Protein AF-A0A395J347-F1 (afdb_monomer_lite)

Sequence (196 aa):
MRYGAVGTTGLREPNTLAYALCDSPVGLLSFVATILRKKSSKHQLSKEKIIDFCQLCWLPGPEAALRYYANAMLESEQIEGEKYGTKRKRVAITVFDGEEGSVRYSPPAWGMGRYEVVFVQRASGKPGLLAWERSGVIFEGIRGLAKEAIRLDDKIQLRRLEAAVVGGGLERREIEDNNGHSMQLDVESPDTIVAG

pLDDT: mean 75.35, std 19.03, range [33.78, 94.5]

Foldseek 3Di:
DDDPPCLPPCLLCLPVVQVVCQVDLVVVLVVQVVVLCVQAVPDPDDPVNSSVVSVVCRPVTVSVVSPVSSVVVVVVVVVVPDDADPDAAEDEEEWEPEDPPDDDGDDCVVCVVRHNHQYYHYDYYDCRVVVPPPVVSVVVRVVRSVVSCVVVDVPPDDDDPPDDPPPDDPPPPPDPPPDPDDPPPPPPDPDDDDDD

Organism: NCBI:txid38457

Secondary structure (DSSP, 8-state):
----HIIIIITTSHHHHHHHHHH-HHHHHHHHHHHHHHH-TT----HHHHHHHHHHHHSS-THHHHHHHHHHHHHHHHHHHSPPPSSPPEEEEEEE---TTSS----THHHHTTSEEEEEEEE-S--SSHHHH-HHHHHHHHHHHHHHHHHH-TT------SS---------------S-----------------

InterPro domains:
  IPR029058 Alpha/Beta hydrolase fold [G3DSA:3.40.50.1820] (3-158)

Radius of gyration: 23.98 Å; chains: 1; bounding box: 46×48×84 Å

Structure (mmCIF, N/CA/C/O backbone):
data_AF-A0A395J347-F1
#
_entry.id   AF-A0A395J347-F1
#
loop_
_atom_site.group_PDB
_atom_site.id
_atom_site.type_symbol
_atom_site.label_atom_id
_atom_site.label_alt_id
_atom_site.label_comp_id
_atom_site.label_asym_id
_atom_site.label_entity_id
_atom_site.label_seq_id
_atom_site.pdbx_PDB_ins_code
_atom_site.Cartn_x
_atom_site.Cartn_y
_atom_site.Cartn_z
_atom_site.occupancy
_atom_site.B_iso_or_equiv
_atom_site.auth_seq_id
_atom_site.auth_comp_id
_atom_site.auth_asym_id
_atom_site.auth_atom_id
_atom_site.pdbx_PDB_model_num
ATOM 1 N N . MET A 1 1 ? 0.873 17.624 -0.828 1.00 36.94 1 MET A N 1
ATOM 2 C CA . MET A 1 1 ? 2.075 16.888 -1.296 1.00 36.94 1 MET A CA 1
ATOM 3 C C . MET A 1 1 ? 2.320 17.285 -2.743 1.00 36.94 1 MET A C 1
ATOM 5 O O . MET A 1 1 ? 1.430 17.070 -3.546 1.00 36.94 1 MET A O 1
ATOM 9 N N . ARG A 1 2 ? 3.457 17.899 -3.097 1.00 36.34 2 ARG A N 1
ATOM 10 C CA . ARG A 1 2 ? 3.783 18.134 -4.515 1.00 36.34 2 ARG A CA 1
ATOM 11 C C . ARG A 1 2 ? 4.408 16.861 -5.071 1.00 36.34 2 ARG A C 1
ATOM 13 O O . ARG A 1 2 ? 5.592 16.609 -4.856 1.00 36.34 2 ARG A O 1
ATOM 20 N N . TYR A 1 3 ? 3.602 16.024 -5.712 1.00 48.47 3 TYR A N 1
ATOM 21 C CA . TYR A 1 3 ? 4.137 14.984 -6.581 1.00 48.47 3 TYR A CA 1
ATOM 22 C C . TYR A 1 3 ? 4.896 15.699 -7.715 1.00 48.47 3 TYR A C 1
ATOM 24 O O . TYR A 1 3 ? 4.415 16.702 -8.231 1.00 48.47 3 TYR A O 1
ATOM 32 N N . GLY A 1 4 ? 6.133 15.296 -8.025 1.00 51.03 4 GLY A N 1
ATOM 33 C CA . GLY A 1 4 ? 6.897 15.917 -9.122 1.00 51.03 4 GLY A CA 1
ATOM 34 C C . GLY A 1 4 ? 6.235 15.682 -10.488 1.00 51.03 4 GLY A C 1
ATOM 35 O O . GLY A 1 4 ? 5.208 15.020 -10.552 1.00 51.03 4 GLY A O 1
ATOM 36 N N . ALA A 1 5 ? 6.864 16.133 -11.580 1.00 50.47 5 ALA A N 1
ATOM 37 C CA . ALA A 1 5 ? 6.325 16.046 -12.949 1.00 50.47 5 ALA A CA 1
ATOM 38 C C . ALA A 1 5 ? 5.693 14.680 -13.311 1.00 50.47 5 ALA A C 1
ATOM 40 O O . ALA A 1 5 ? 4.596 14.624 -13.846 1.00 50.47 5 ALA A O 1
ATOM 41 N N . VAL A 1 6 ? 6.320 13.564 -12.919 1.00 53.00 6 VAL A N 1
ATOM 42 C CA . VAL A 1 6 ? 5.780 12.203 -13.136 1.00 53.00 6 VAL A CA 1
ATOM 43 C C . VAL A 1 6 ? 4.402 11.999 -12.494 1.00 53.00 6 VAL A C 1
ATOM 45 O O . VAL A 1 6 ? 3.553 11.328 -13.068 1.00 53.00 6 VAL A O 1
ATOM 48 N N . GLY A 1 7 ? 4.174 12.580 -11.316 1.00 54.06 7 GLY A N 1
ATOM 49 C CA . GLY A 1 7 ? 2.898 12.477 -10.621 1.00 54.06 7 GLY A CA 1
ATOM 50 C C . GLY A 1 7 ? 1.850 13.498 -11.046 1.00 54.06 7 GLY A C 1
ATOM 51 O O . GLY A 1 7 ? 0.678 13.281 -10.774 1.00 54.06 7 GLY A O 1
ATOM 52 N N . THR A 1 8 ? 2.242 14.583 -11.718 1.00 53.22 8 THR A N 1
ATOM 53 C CA . THR A 1 8 ? 1.306 15.628 -12.158 1.00 53.22 8 THR A CA 1
ATOM 54 C C . THR A 1 8 ? 0.874 15.480 -13.612 1.00 53.22 8 THR A C 1
ATOM 56 O O . THR A 1 8 ? -0.278 15.768 -13.908 1.00 53.22 8 THR A O 1
ATOM 59 N N . THR A 1 9 ? 1.752 15.036 -14.518 1.00 54.47 9 THR A N 1
ATOM 60 C CA . THR A 1 9 ? 1.416 14.877 -15.947 1.00 54.47 9 THR A CA 1
ATOM 61 C C . THR A 1 9 ? 1.216 13.418 -16.342 1.00 54.47 9 THR A C 1
ATOM 63 O O . THR A 1 9 ? 0.178 13.086 -16.900 1.00 54.47 9 THR A O 1
ATOM 66 N N . GLY A 1 10 ? 2.134 12.516 -15.979 1.00 59.12 10 GLY A N 1
ATOM 67 C CA . GLY A 1 10 ? 2.032 11.098 -16.366 1.00 59.12 10 GLY A CA 1
ATOM 68 C C . GLY A 1 10 ? 0.873 10.336 -15.709 1.00 59.12 10 GLY A C 1
ATOM 69 O O . GLY A 1 10 ? 0.379 9.366 -16.269 1.00 59.12 10 GLY A O 1
ATOM 70 N N . LEU A 1 11 ? 0.416 10.783 -14.535 1.00 65.69 11 LEU A N 1
ATOM 71 C CA . LEU A 1 11 ? -0.689 10.151 -13.802 1.00 65.69 11 LEU A CA 1
ATOM 72 C C . LEU A 1 11 ? -2.057 10.798 -14.069 1.00 65.69 11 LEU A C 1
ATOM 74 O O . LEU A 1 11 ? -3.063 10.219 -13.674 1.00 65.69 11 LEU A O 1
ATOM 78 N N . ARG A 1 12 ? -2.120 11.958 -14.744 1.00 67.50 12 ARG A N 1
ATOM 79 C CA . ARG A 1 12 ? -3.398 12.534 -15.216 1.00 67.50 12 ARG A CA 1
ATOM 80 C C . ARG A 1 12 ? -3.881 11.868 -16.503 1.00 67.50 12 ARG A C 1
ATOM 82 O O . ARG A 1 12 ? -5.083 11.738 -16.694 1.00 67.50 12 ARG A O 1
ATOM 89 N N . GLU A 1 13 ? -2.955 11.401 -17.339 1.00 80.69 13 GLU A N 1
ATOM 90 C CA . GLU A 1 13 ? -3.240 10.627 -18.553 1.00 80.69 13 GLU A CA 1
ATOM 91 C C . GLU A 1 13 ? -2.728 9.183 -18.402 1.00 80.69 13 GLU A C 1
ATOM 93 O O . GLU A 1 13 ? -1.712 8.807 -18.996 1.00 80.69 13 GLU A O 1
ATOM 98 N N . PRO A 1 14 ? -3.406 8.344 -17.592 1.00 86.88 14 PRO A N 1
ATOM 99 C CA . PRO A 1 14 ? -2.904 7.019 -17.230 1.00 86.88 14 PRO A CA 1
ATOM 100 C C . PRO A 1 14 ? -2.741 6.087 -18.437 1.00 86.88 14 PRO A C 1
ATOM 102 O O . PRO A 1 14 ? -1.849 5.245 -18.426 1.00 86.88 14 PRO A O 1
ATOM 105 N N . ASN A 1 15 ? -3.558 6.250 -19.484 1.00 88.31 15 ASN A N 1
ATOM 106 C CA . ASN A 1 15 ? -3.518 5.401 -20.677 1.00 88.31 15 ASN A CA 1
ATOM 107 C C . ASN A 1 15 ? -2.224 5.612 -21.476 1.00 88.31 15 ASN A C 1
ATOM 109 O O . ASN A 1 15 ? -1.543 4.648 -21.806 1.00 88.31 15 ASN A O 1
ATOM 113 N N . THR A 1 16 ? -1.852 6.867 -21.743 1.00 88.38 16 THR A N 1
ATOM 114 C CA . THR A 1 16 ? -0.653 7.212 -22.522 1.00 88.38 16 THR A CA 1
ATOM 115 C C . THR A 1 16 ? 0.612 6.692 -21.843 1.00 88.38 16 THR A C 1
ATOM 117 O O . THR A 1 16 ? 1.464 6.075 -22.482 1.00 88.38 16 THR A O 1
ATOM 120 N N . LEU A 1 17 ? 0.715 6.890 -20.524 1.00 87.69 17 LEU A N 1
ATOM 121 C CA . LEU A 1 17 ? 1.843 6.381 -19.751 1.00 87.69 17 LEU A CA 1
ATOM 122 C C . LEU A 1 17 ? 1.844 4.848 -19.695 1.00 87.69 17 LEU A C 1
ATOM 124 O O . LEU A 1 17 ? 2.911 4.250 -19.804 1.00 87.69 17 LEU A O 1
ATOM 128 N N . ALA A 1 18 ? 0.678 4.210 -19.554 1.00 89.44 18 ALA A N 1
ATOM 129 C CA . ALA A 1 18 ? 0.573 2.755 -19.555 1.00 89.44 18 ALA A CA 1
ATOM 130 C C . ALA A 1 18 ? 1.085 2.149 -20.864 1.00 89.44 18 ALA A C 1
ATOM 132 O O . ALA A 1 18 ? 1.931 1.267 -20.807 1.00 89.44 18 ALA A O 1
ATOM 133 N N . TYR A 1 19 ? 0.655 2.667 -22.021 1.00 88.19 19 TYR A N 1
ATOM 134 C CA . TYR A 1 19 ? 1.127 2.192 -23.326 1.00 88.19 19 TYR A CA 1
ATOM 135 C C . TYR A 1 19 ? 2.644 2.337 -23.481 1.00 88.19 19 TYR A C 1
ATOM 137 O O . TYR A 1 19 ? 3.314 1.378 -23.854 1.00 88.19 19 TYR A O 1
ATOM 145 N N . ALA A 1 20 ? 3.209 3.490 -23.113 1.00 89.56 20 ALA A N 1
ATOM 146 C CA . ALA A 1 20 ? 4.658 3.696 -23.163 1.00 89.56 20 ALA A CA 1
ATOM 147 C C . ALA A 1 20 ? 5.425 2.723 -22.243 1.00 89.56 20 ALA A C 1
ATOM 149 O O . ALA A 1 20 ? 6.510 2.252 -22.585 1.00 89.56 20 ALA A O 1
ATOM 150 N N . LEU A 1 21 ? 4.856 2.403 -21.076 1.00 90.19 21 LEU A N 1
ATOM 151 C CA . LEU A 1 21 ? 5.408 1.436 -20.127 1.00 90.19 21 LEU A CA 1
ATOM 152 C C . LEU A 1 21 ? 5.067 -0.024 -20.456 1.00 90.19 21 LEU A C 1
ATOM 154 O O . LEU A 1 21 ? 5.567 -0.874 -19.737 1.00 90.19 21 LEU A O 1
ATOM 158 N N . CYS A 1 22 ? 4.240 -0.313 -21.466 1.00 88.75 22 CYS A N 1
ATOM 159 C CA . CYS A 1 22 ? 3.944 -1.657 -21.986 1.00 88.75 22 CYS A CA 1
ATOM 160 C C . CYS A 1 22 ? 4.775 -2.012 -23.226 1.00 88.75 22 CYS A C 1
ATOM 162 O O . CYS A 1 22 ? 4.764 -3.165 -23.644 1.00 88.75 22 CYS A O 1
ATOM 164 N N . ASP A 1 23 ? 5.461 -1.045 -23.839 1.00 91.88 23 ASP A N 1
ATOM 165 C CA . ASP A 1 23 ? 6.249 -1.269 -25.059 1.00 91.88 23 ASP A CA 1
ATOM 166 C C . ASP A 1 23 ? 7.728 -1.584 -24.759 1.00 91.88 23 ASP A C 1
ATOM 168 O O . ASP A 1 23 ? 8.333 -2.464 -25.368 1.00 91.88 23 ASP A O 1
ATOM 172 N N . SER A 1 24 ? 8.298 -0.975 -23.705 1.00 90.88 24 SER A N 1
ATOM 173 C CA . SER A 1 24 ? 9.650 -1.303 -23.227 1.00 90.88 24 SER A CA 1
ATOM 174 C C . SER A 1 24 ? 9.721 -1.854 -21.788 1.00 90.88 24 SER A C 1
ATOM 176 O O . SER A 1 24 ? 9.547 -1.081 -20.835 1.00 90.88 24 SER A O 1
ATOM 178 N N . PRO A 1 25 ? 10.110 -3.133 -21.568 1.00 90.94 25 PRO A N 1
ATOM 179 C CA . PRO A 1 25 ? 10.297 -3.674 -20.214 1.00 90.94 25 PRO A CA 1
ATOM 180 C C . PRO A 1 25 ? 11.460 -2.992 -19.478 1.00 90.94 25 PRO A C 1
ATOM 182 O O . PRO A 1 25 ? 11.448 -2.860 -18.253 1.00 90.94 25 PRO A O 1
ATOM 185 N N . VAL A 1 26 ? 12.444 -2.475 -20.222 1.00 92.38 26 VAL A N 1
ATOM 186 C CA . VAL A 1 26 ? 13.535 -1.649 -19.682 1.00 92.38 26 VAL A CA 1
ATOM 187 C C . VAL A 1 26 ? 13.021 -0.270 -19.257 1.00 92.38 26 VAL A C 1
ATOM 189 O O . VAL A 1 26 ? 13.446 0.251 -18.223 1.00 92.38 26 VAL A O 1
ATOM 192 N N . GLY A 1 27 ? 12.077 0.304 -20.009 1.00 91.69 27 GLY A N 1
ATOM 193 C CA . GLY A 1 27 ? 11.374 1.533 -19.641 1.00 91.69 27 GLY A CA 1
ATOM 194 C C . GLY A 1 27 ? 10.623 1.387 -18.316 1.00 91.69 27 GLY A C 1
ATOM 195 O O . GLY A 1 27 ? 10.817 2.205 -17.411 1.00 91.69 27 GLY A O 1
ATOM 196 N N . LEU A 1 28 ? 9.858 0.300 -18.156 1.00 92.38 28 LEU A N 1
ATOM 197 C CA . LEU A 1 28 ? 9.180 -0.028 -16.898 1.00 92.38 28 LEU A CA 1
ATOM 198 C C . LEU A 1 28 ? 10.172 -0.200 -15.740 1.00 92.38 28 LEU A C 1
ATOM 200 O O . LEU A 1 28 ? 9.991 0.402 -14.679 1.00 92.38 28 LEU A O 1
ATOM 204 N N . LEU A 1 29 ? 11.254 -0.955 -15.942 1.00 93.69 29 LEU A N 1
ATOM 205 C CA . LEU A 1 29 ? 12.276 -1.159 -14.916 1.00 93.69 29 LEU A CA 1
ATOM 206 C C . LEU A 1 29 ? 12.929 0.163 -14.481 1.00 93.69 29 LEU A C 1
ATOM 208 O O . LEU A 1 29 ? 13.069 0.430 -13.286 1.00 93.69 29 LEU A O 1
ATOM 212 N N . SER A 1 30 ? 13.302 1.015 -15.439 1.00 92.69 30 SER A N 1
ATOM 213 C CA . SER A 1 30 ? 13.892 2.333 -15.174 1.00 92.69 30 SER A CA 1
ATOM 214 C C . SER A 1 30 ? 12.934 3.242 -14.396 1.00 92.69 30 SER A C 1
ATOM 216 O O . SER A 1 30 ? 13.339 3.938 -13.451 1.00 92.69 30 SER A O 1
ATOM 218 N N . PHE A 1 31 ? 11.644 3.192 -14.740 1.00 89.56 31 PHE A N 1
ATOM 219 C CA . PHE A 1 31 ? 10.584 3.908 -14.042 1.00 89.56 31 PHE A CA 1
ATOM 220 C C . PHE A 1 31 ? 10.456 3.448 -12.583 1.00 89.56 31 PHE A C 1
ATOM 222 O O . PHE A 1 31 ? 10.559 4.271 -11.665 1.00 89.56 31 PHE A O 1
ATOM 229 N N . VAL A 1 32 ? 10.331 2.137 -12.352 1.00 90.44 32 VAL A N 1
ATOM 230 C CA . VAL A 1 32 ? 10.232 1.538 -11.010 1.00 90.44 32 VAL A CA 1
ATOM 231 C C . VAL A 1 32 ? 11.477 1.847 -10.177 1.00 90.44 32 VAL A C 1
ATOM 233 O O . VAL A 1 32 ? 11.358 2.353 -9.060 1.00 90.44 32 VAL A O 1
ATOM 236 N N . ALA A 1 33 ? 12.679 1.646 -10.722 1.00 90.12 33 ALA A N 1
ATOM 237 C CA . ALA A 1 33 ? 13.936 1.925 -10.028 1.00 90.12 33 ALA A CA 1
ATOM 238 C C . ALA A 1 33 ? 14.072 3.406 -9.638 1.00 90.12 33 ALA A C 1
ATOM 240 O O . ALA A 1 33 ? 14.570 3.740 -8.560 1.00 90.12 33 ALA A O 1
ATOM 241 N N . THR A 1 34 ? 13.596 4.319 -10.489 1.00 89.31 34 THR A N 1
ATOM 242 C CA . THR A 1 34 ? 13.585 5.755 -10.187 1.00 89.31 34 THR A CA 1
ATOM 243 C C . THR A 1 34 ? 12.614 6.092 -9.056 1.00 89.31 34 THR A C 1
ATOM 245 O O . THR A 1 34 ? 12.951 6.907 -8.193 1.00 89.31 34 THR A O 1
ATOM 248 N N . ILE A 1 35 ? 11.435 5.463 -9.014 1.00 86.44 35 ILE A N 1
ATOM 249 C CA . ILE A 1 35 ? 10.477 5.628 -7.910 1.00 86.44 35 ILE A CA 1
ATOM 250 C C . ILE A 1 35 ? 11.062 5.085 -6.607 1.00 86.44 35 ILE A C 1
ATOM 252 O O . ILE A 1 35 ? 11.029 5.790 -5.597 1.00 86.44 35 ILE A O 1
ATOM 256 N N . LEU A 1 36 ? 11.643 3.882 -6.632 1.00 87.94 36 LEU A N 1
ATOM 257 C CA . LEU A 1 36 ? 12.271 3.267 -5.464 1.00 87.94 36 LEU A CA 1
ATOM 258 C C . LEU A 1 36 ? 13.383 4.159 -4.910 1.00 87.94 36 LEU A C 1
ATOM 260 O O . LEU A 1 36 ? 13.334 4.522 -3.738 1.00 87.94 36 LEU A O 1
ATOM 264 N N . ARG A 1 37 ? 14.299 4.632 -5.764 1.00 85.69 37 ARG A N 1
ATOM 265 C CA . ARG A 1 37 ? 15.389 5.539 -5.367 1.00 85.69 37 ARG A CA 1
ATOM 266 C C . ARG A 1 37 ? 14.884 6.852 -4.762 1.00 85.69 37 ARG A C 1
ATOM 268 O O . ARG A 1 37 ? 15.493 7.363 -3.826 1.00 85.69 37 ARG A O 1
ATOM 275 N N . LYS A 1 38 ? 13.777 7.403 -5.277 1.00 82.25 38 LYS A N 1
ATOM 276 C CA . LYS A 1 38 ? 13.153 8.627 -4.739 1.00 82.25 38 LYS A CA 1
ATOM 277 C C . LYS A 1 38 ? 12.434 8.397 -3.408 1.00 82.25 38 LYS A C 1
ATOM 279 O O . LYS A 1 38 ? 12.413 9.300 -2.578 1.00 82.25 38 LYS A O 1
ATOM 284 N N . LYS A 1 39 ? 11.801 7.235 -3.218 1.00 78.56 39 LYS A N 1
ATOM 285 C CA . LYS A 1 39 ? 11.017 6.912 -2.012 1.00 78.56 39 LYS A CA 1
ATOM 286 C C . LYS A 1 39 ? 11.889 6.405 -0.866 1.00 78.56 39 LYS A C 1
ATOM 288 O O . LYS A 1 39 ? 11.668 6.795 0.276 1.00 78.56 39 LYS A O 1
ATOM 293 N N . SER A 1 40 ? 12.871 5.565 -1.167 1.00 79.25 40 SER A N 1
ATOM 294 C CA . SER A 1 40 ? 13.832 5.022 -0.213 1.00 79.25 40 SER A CA 1
ATOM 295 C C . SER A 1 40 ? 15.178 4.836 -0.912 1.00 79.25 40 SER A C 1
ATOM 297 O O . SER A 1 40 ? 15.397 3.867 -1.632 1.00 79.25 40 SER A O 1
ATOM 299 N N . SER A 1 41 ? 16.102 5.777 -0.708 1.00 75.88 41 SER A N 1
ATOM 300 C CA . SER A 1 41 ? 17.435 5.726 -1.326 1.00 75.88 41 SER A CA 1
ATOM 301 C C . SER A 1 41 ? 18.303 4.570 -0.816 1.00 75.88 41 SER A C 1
ATOM 303 O O . SER A 1 41 ? 19.250 4.181 -1.491 1.00 75.88 41 SER A O 1
ATOM 305 N N . LYS A 1 42 ? 17.976 4.018 0.359 1.00 79.12 42 LYS A N 1
ATOM 306 C CA . LYS A 1 42 ? 18.663 2.888 1.004 1.00 79.12 42 LYS A CA 1
ATOM 307 C C . LYS A 1 42 ? 17.752 1.660 1.116 1.00 79.12 42 LYS A C 1
ATOM 309 O O . LYS A 1 42 ? 17.786 0.971 2.133 1.00 79.12 42 LYS A O 1
ATOM 314 N N . HIS A 1 43 ? 16.888 1.427 0.126 1.00 82.19 43 HIS A N 1
ATOM 315 C CA . HIS A 1 43 ? 15.979 0.286 0.185 1.00 82.19 43 HIS A CA 1
ATOM 316 C C . HIS A 1 43 ? 16.743 -1.045 0.221 1.00 82.19 43 HIS A C 1
ATOM 318 O O . HIS A 1 43 ? 17.752 -1.207 -0.462 1.00 82.19 43 HIS A O 1
ATOM 324 N N . GLN A 1 44 ? 16.231 -2.023 0.966 1.00 82.00 44 GLN A N 1
ATOM 325 C CA . GLN A 1 44 ? 16.845 -3.359 1.083 1.00 82.00 44 GLN A CA 1
ATOM 326 C C . GLN A 1 44 ? 16.312 -4.367 0.050 1.00 82.00 44 GLN A C 1
ATOM 328 O O . GLN A 1 44 ? 16.583 -5.564 0.126 1.00 82.00 44 GLN A O 1
ATOM 333 N N . LEU A 1 45 ? 15.510 -3.900 -0.911 1.00 85.81 45 LEU A N 1
ATOM 334 C CA . LEU A 1 45 ? 14.924 -4.762 -1.932 1.00 85.81 45 LEU A CA 1
ATOM 335 C C . LEU A 1 45 ? 16.006 -5.328 -2.867 1.00 85.81 45 LEU A C 1
ATOM 337 O O . LEU A 1 45 ? 16.743 -4.565 -3.494 1.00 85.81 45 LEU A O 1
ATOM 341 N N . SER A 1 46 ? 16.079 -6.659 -2.955 1.00 89.88 46 SER A N 1
ATOM 342 C CA . SER A 1 46 ? 17.026 -7.353 -3.833 1.00 89.88 46 SER A CA 1
ATOM 343 C C . SER A 1 46 ? 16.720 -7.101 -5.308 1.00 89.88 46 SER A C 1
ATOM 345 O O . S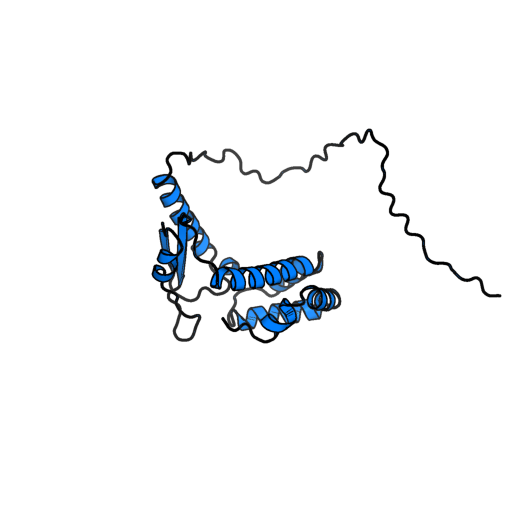ER A 1 46 ? 15.568 -6.850 -5.673 1.00 89.88 46 SER A O 1
ATOM 347 N N . LYS A 1 47 ? 17.740 -7.195 -6.165 1.00 92.19 47 LYS A N 1
ATOM 348 C CA . LYS A 1 47 ? 17.595 -6.958 -7.611 1.00 92.19 47 LYS A CA 1
ATOM 349 C C . LYS A 1 47 ? 16.593 -7.926 -8.239 1.00 92.19 47 LYS A C 1
ATOM 351 O O . LYS A 1 47 ? 15.786 -7.507 -9.060 1.00 92.19 47 LYS A O 1
ATOM 356 N N . GLU A 1 48 ? 16.593 -9.175 -7.787 1.00 93.94 48 GLU A N 1
ATOM 357 C CA . GLU A 1 48 ? 15.683 -10.232 -8.236 1.00 93.94 48 GLU A CA 1
ATOM 358 C C . GLU A 1 48 ? 14.237 -9.846 -7.920 1.00 93.94 48 GLU A C 1
ATOM 360 O O . GLU A 1 48 ? 13.408 -9.801 -8.815 1.00 93.94 48 GLU A O 1
ATOM 365 N N . LYS A 1 49 ? 13.956 -9.391 -6.690 1.00 91.62 49 LYS A N 1
ATOM 366 C CA . LYS A 1 49 ? 12.608 -8.947 -6.292 1.00 91.62 49 LYS A CA 1
ATOM 367 C C . LYS A 1 49 ? 12.100 -7.752 -7.103 1.00 91.62 49 LYS A C 1
ATOM 369 O O . LYS A 1 49 ? 10.896 -7.614 -7.301 1.00 91.62 49 LYS A O 1
ATOM 374 N N . ILE A 1 50 ? 12.996 -6.861 -7.530 1.00 92.56 50 ILE A N 1
ATOM 375 C CA . ILE A 1 50 ? 12.637 -5.732 -8.401 1.00 92.56 50 ILE A CA 1
ATOM 376 C C . ILE A 1 50 ? 12.264 -6.244 -9.793 1.00 92.56 50 ILE A C 1
ATOM 378 O O . ILE A 1 50 ? 11.284 -5.770 -10.367 1.00 92.56 50 ILE A O 1
ATOM 382 N N . ILE A 1 51 ? 13.025 -7.205 -10.320 1.00 93.44 51 ILE A N 1
ATOM 383 C CA . ILE A 1 51 ? 12.741 -7.843 -11.606 1.00 93.44 51 ILE A CA 1
ATOM 384 C C . ILE A 1 51 ? 11.414 -8.601 -11.531 1.00 93.44 51 ILE A C 1
ATOM 386 O O . ILE A 1 51 ? 10.555 -8.350 -12.370 1.00 93.44 51 ILE A O 1
ATOM 390 N N . ASP A 1 52 ? 11.200 -9.419 -10.498 1.00 93.38 52 ASP A N 1
ATOM 391 C CA . ASP A 1 52 ? 9.953 -10.160 -10.276 1.00 93.38 52 ASP A CA 1
ATOM 392 C C . ASP A 1 52 ? 8.749 -9.210 -10.222 1.00 93.38 52 ASP A C 1
ATOM 394 O O . ASP A 1 52 ? 7.728 -9.437 -10.866 1.00 93.38 52 ASP A O 1
ATOM 398 N N . PHE A 1 53 ? 8.876 -8.088 -9.503 1.00 90.31 53 PHE A N 1
ATOM 399 C CA . PHE A 1 53 ? 7.838 -7.059 -9.467 1.00 90.31 53 PHE A CA 1
ATOM 400 C C . PHE A 1 53 ? 7.559 -6.474 -10.858 1.00 90.31 53 PHE A C 1
ATOM 402 O O . PHE A 1 53 ? 6.401 -6.347 -11.250 1.00 90.31 53 PHE A O 1
ATOM 409 N N . CYS A 1 54 ? 8.602 -6.143 -11.625 1.00 92.19 54 CYS A N 1
ATOM 410 C CA . CYS A 1 54 ? 8.430 -5.619 -12.980 1.00 92.19 54 CYS A CA 1
ATOM 411 C C . CYS A 1 54 ? 7.790 -6.657 -13.909 1.00 92.19 54 CYS A C 1
ATOM 413 O O . CYS A 1 54 ? 6.929 -6.290 -14.699 1.00 92.19 54 CYS A O 1
ATOM 415 N N . GLN A 1 55 ? 8.145 -7.938 -13.783 1.00 91.44 55 GLN A N 1
ATOM 416 C CA . GLN A 1 55 ? 7.525 -9.030 -14.536 1.00 91.44 55 GLN A CA 1
ATOM 417 C C . GLN A 1 55 ? 6.032 -9.159 -14.208 1.00 91.44 55 GLN A C 1
ATOM 419 O O . GLN A 1 55 ? 5.210 -9.227 -15.120 1.00 91.44 55 GLN A O 1
ATOM 424 N N . LEU A 1 56 ? 5.666 -9.106 -12.922 1.00 91.31 56 LEU A N 1
ATOM 425 C CA . LEU A 1 56 ? 4.268 -9.145 -12.478 1.00 91.31 56 LEU A CA 1
ATOM 426 C C . LEU A 1 56 ? 3.457 -7.932 -12.951 1.00 91.31 56 LEU A C 1
ATOM 428 O O . LEU A 1 56 ? 2.268 -8.070 -13.218 1.00 91.31 56 LEU A O 1
ATOM 432 N N . CYS A 1 57 ? 4.075 -6.754 -13.060 1.00 88.50 57 CYS A N 1
ATOM 433 C CA . CYS A 1 57 ? 3.422 -5.563 -13.606 1.00 88.50 57 CYS A CA 1
ATOM 434 C C . CYS A 1 57 ? 3.336 -5.574 -15.136 1.00 88.50 57 CYS A C 1
ATOM 436 O O . CYS A 1 57 ? 2.404 -5.004 -15.695 1.00 88.50 57 CYS A O 1
ATOM 438 N N . TRP A 1 58 ? 4.309 -6.188 -15.808 1.00 89.06 58 TRP A N 1
ATOM 439 C CA . TRP A 1 58 ? 4.404 -6.203 -17.262 1.00 89.06 58 TRP A CA 1
ATOM 440 C C . TRP A 1 58 ? 3.404 -7.161 -17.910 1.00 89.06 58 TRP A C 1
ATOM 442 O O . TRP A 1 58 ? 2.749 -6.781 -18.872 1.00 89.06 58 TRP A O 1
ATOM 452 N N . LEU A 1 59 ? 3.254 -8.379 -17.375 1.00 83.44 59 LEU A N 1
ATOM 453 C CA . LEU A 1 59 ? 2.397 -9.424 -17.958 1.00 83.44 59 LEU A CA 1
ATOM 454 C C . LEU A 1 59 ? 0.928 -8.990 -18.175 1.00 83.44 59 LEU A C 1
ATOM 456 O O . LEU A 1 59 ? 0.428 -9.181 -19.279 1.00 83.44 59 LEU A O 1
ATOM 460 N N . PRO A 1 60 ? 0.229 -8.398 -17.185 1.00 86.19 60 PRO A N 1
ATOM 461 C CA . PRO A 1 60 ? -1.108 -7.829 -17.385 1.00 86.19 60 PRO A CA 1
ATOM 462 C C . PRO A 1 60 ? -1.084 -6.384 -17.917 1.00 86.19 60 PRO A C 1
ATOM 464 O O . PRO A 1 60 ? -2.128 -5.854 -18.286 1.00 86.19 60 PRO A O 1
ATOM 467 N N . GLY A 1 61 ? 0.084 -5.734 -17.912 1.00 87.56 61 GLY A N 1
ATOM 468 C CA . GLY A 1 61 ? 0.258 -4.304 -18.152 1.00 87.56 61 GLY A CA 1
ATOM 469 C C . GLY A 1 61 ? -0.018 -3.421 -16.912 1.00 87.56 61 GLY A C 1
ATOM 470 O O . GLY A 1 61 ? -0.904 -3.711 -16.104 1.00 87.56 61 GLY A O 1
ATOM 471 N N . PRO A 1 62 ? 0.697 -2.288 -16.740 1.00 89.94 62 PRO A N 1
ATOM 472 C CA . PRO A 1 62 ? 0.514 -1.356 -15.621 1.00 89.94 62 PRO A CA 1
ATOM 473 C C . PRO A 1 62 ? -0.746 -0.472 -15.715 1.00 89.94 62 PRO A C 1
ATOM 475 O O . PRO A 1 62 ? -0.992 0.330 -14.811 1.00 89.94 62 PRO A O 1
ATOM 478 N N . GLU A 1 63 ? -1.549 -0.592 -16.776 1.00 89.94 63 GLU A N 1
ATOM 479 C CA . GLU A 1 63 ? -2.722 0.254 -17.052 1.00 89.94 63 GLU A CA 1
ATOM 480 C C . GLU A 1 63 ? -3.704 0.327 -15.876 1.00 89.94 63 GLU A C 1
ATOM 482 O O . GLU A 1 63 ? -4.078 1.421 -15.442 1.00 89.94 63 GLU A O 1
ATOM 487 N N . ALA A 1 64 ? -4.089 -0.824 -15.317 1.00 88.88 64 ALA A N 1
ATOM 488 C CA . ALA A 1 64 ? -5.050 -0.892 -14.219 1.00 88.88 64 ALA A CA 1
ATOM 489 C C . ALA A 1 64 ? -4.556 -0.145 -12.967 1.00 88.88 64 ALA A C 1
ATOM 491 O O . ALA A 1 64 ? -5.305 0.617 -12.351 1.00 88.88 64 ALA A O 1
ATOM 492 N N . ALA A 1 65 ? -3.277 -0.312 -12.620 1.00 88.38 65 ALA A N 1
ATOM 493 C CA . ALA A 1 65 ? -2.671 0.352 -11.469 1.00 88.38 65 ALA A CA 1
ATOM 494 C C . ALA A 1 65 ? -2.582 1.874 -11.668 1.00 88.38 65 ALA A C 1
ATOM 496 O O . ALA A 1 65 ? -2.865 2.640 -10.743 1.00 88.38 65 ALA A O 1
ATOM 497 N N . LEU A 1 66 ? -2.233 2.322 -12.879 1.00 88.69 66 LEU A N 1
ATOM 498 C CA . LEU A 1 66 ? -2.152 3.744 -13.214 1.00 88.69 66 LEU A CA 1
ATOM 499 C C . LEU A 1 66 ? -3.532 4.410 -13.212 1.00 88.69 66 LEU A C 1
ATOM 501 O O . LEU A 1 66 ? -3.670 5.503 -12.664 1.00 88.69 66 LEU A O 1
ATOM 505 N N . ARG A 1 67 ? -4.568 3.745 -13.742 1.00 89.06 67 ARG A N 1
ATOM 506 C CA . ARG A 1 67 ? -5.957 4.233 -13.678 1.00 89.06 67 ARG A CA 1
ATOM 507 C C . ARG A 1 67 ? -6.474 4.333 -12.249 1.00 89.06 67 ARG A C 1
ATOM 509 O O . ARG A 1 67 ? -7.069 5.347 -11.893 1.00 89.06 67 ARG A O 1
ATOM 516 N N . TYR A 1 68 ? -6.218 3.319 -11.421 1.00 90.12 68 TYR A N 1
ATOM 517 C CA . TYR A 1 68 ? -6.572 3.368 -10.001 1.00 90.12 68 TYR A CA 1
ATOM 518 C C . TYR A 1 68 ? -5.925 4.577 -9.315 1.00 90.12 68 TYR A C 1
ATOM 520 O O . TYR A 1 68 ? -6.592 5.309 -8.587 1.00 90.12 68 TYR A O 1
ATOM 528 N N . TYR A 1 69 ? -4.644 4.831 -9.592 1.00 86.69 69 TYR A N 1
ATOM 529 C CA . TYR A 1 69 ? -3.942 5.973 -9.019 1.00 86.69 69 TYR A CA 1
ATOM 530 C C . TYR A 1 69 ? -4.496 7.320 -9.507 1.00 86.69 69 TYR A C 1
ATOM 532 O O . TYR A 1 69 ? -4.679 8.229 -8.698 1.00 86.69 69 TYR A O 1
ATOM 540 N N . ALA A 1 70 ? -4.787 7.449 -10.804 1.00 88.75 70 ALA A N 1
ATOM 541 C CA . ALA A 1 70 ? -5.396 8.650 -11.378 1.00 88.75 70 ALA A CA 1
ATOM 542 C C . ALA A 1 70 ? -6.745 8.966 -10.708 1.00 88.75 70 ALA A C 1
ATOM 544 O O . ALA A 1 70 ? -6.972 10.092 -10.264 1.00 88.75 70 ALA A O 1
ATOM 545 N N . ASN A 1 71 ? -7.592 7.946 -10.544 1.00 89.25 71 ASN A N 1
ATOM 546 C CA . ASN A 1 71 ? -8.880 8.075 -9.864 1.00 89.25 71 ASN A CA 1
ATOM 547 C C . ASN A 1 71 ? -8.713 8.437 -8.384 1.00 89.25 71 ASN A C 1
ATOM 549 O O . ASN A 1 71 ? -9.397 9.333 -7.902 1.00 89.25 71 ASN A O 1
ATOM 553 N N . ALA A 1 72 ? -7.770 7.811 -7.676 1.00 87.38 72 ALA A N 1
ATOM 554 C CA . ALA A 1 72 ? -7.503 8.120 -6.273 1.00 87.38 72 ALA A CA 1
ATOM 555 C C . ALA A 1 72 ? -7.013 9.566 -6.067 1.00 87.38 72 ALA A C 1
ATOM 557 O O . ALA A 1 72 ? -7.307 10.177 -5.042 1.00 87.38 72 ALA A O 1
ATOM 558 N N . MET A 1 73 ? -6.2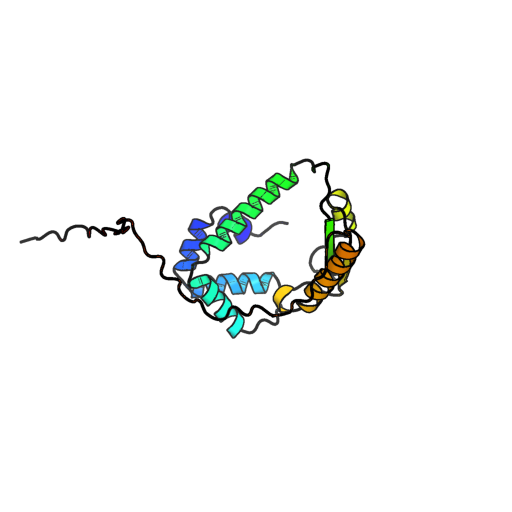74 10.134 -7.027 1.00 84.69 73 MET A N 1
ATOM 559 C CA . MET A 1 73 ? -5.873 11.545 -6.983 1.00 84.69 73 MET A CA 1
ATOM 560 C C . MET A 1 73 ? -7.071 12.479 -7.153 1.00 84.69 73 MET A C 1
ATOM 562 O O . MET A 1 73 ? -7.236 13.383 -6.336 1.00 84.69 73 MET A O 1
ATOM 566 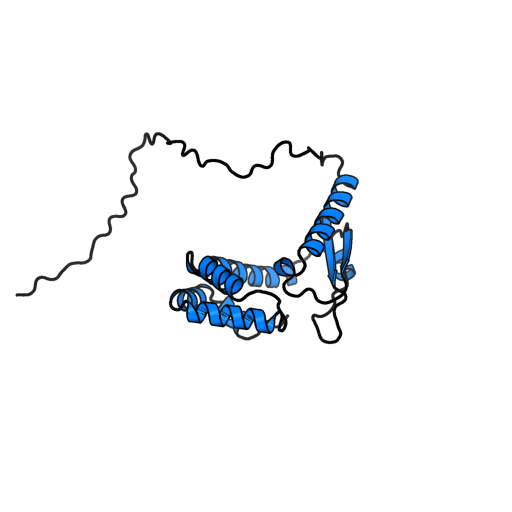N N . LEU A 1 74 ? -7.938 12.219 -8.135 1.00 84.62 74 LEU A N 1
ATOM 567 C CA . LEU A 1 74 ? -9.173 12.985 -8.336 1.00 84.62 74 LEU A CA 1
ATOM 568 C C . LEU A 1 74 ? -10.094 12.908 -7.112 1.00 84.62 74 LEU A C 1
ATOM 570 O O . LEU A 1 74 ? -10.594 13.926 -6.640 1.00 84.62 74 LEU A O 1
ATOM 574 N N . GLU A 1 75 ? -10.263 11.710 -6.552 1.00 86.19 75 GLU A N 1
ATOM 575 C CA . GLU A 1 75 ? -11.048 11.504 -5.336 1.00 86.19 75 GLU A CA 1
ATOM 576 C C . GLU A 1 75 ? -10.426 12.247 -4.144 1.00 86.19 75 GLU A C 1
ATOM 578 O O . GLU A 1 75 ? -11.138 12.858 -3.352 1.00 86.19 75 GLU A O 1
ATOM 583 N N . SER A 1 76 ? -9.094 12.268 -4.028 1.00 82.56 76 SER A N 1
ATOM 584 C CA . SER A 1 76 ? -8.423 12.999 -2.948 1.00 82.56 76 SER A CA 1
ATOM 585 C C . SER A 1 76 ? -8.626 14.515 -3.032 1.00 82.56 76 SER A C 1
ATOM 587 O O . SER A 1 76 ? -8.839 15.144 -1.997 1.00 82.56 76 SER A O 1
ATOM 589 N N . GLU A 1 77 ? -8.614 15.088 -4.241 1.00 81.00 77 GLU A N 1
ATOM 590 C CA . GLU A 1 77 ? -8.898 16.510 -4.478 1.00 81.00 77 GLU A CA 1
ATOM 591 C C . GLU A 1 77 ? -10.356 16.841 -4.117 1.00 81.00 77 GLU A C 1
ATOM 593 O O . GLU A 1 77 ? -10.626 17.853 -3.470 1.00 81.00 77 GLU A O 1
ATOM 598 N N . GLN A 1 78 ? -11.290 15.945 -4.449 1.00 80.81 78 GLN A N 1
ATOM 599 C CA . GLN A 1 78 ? -12.703 16.079 -4.097 1.00 80.81 78 GLN A CA 1
ATOM 600 C C . GLN A 1 78 ? -12.932 16.003 -2.574 1.00 80.81 78 GLN A C 1
ATOM 602 O O . GLN A 1 78 ? -13.619 16.850 -1.999 1.00 80.81 78 GLN A O 1
ATOM 607 N N . ILE A 1 79 ? -12.304 15.037 -1.892 1.00 76.31 79 ILE A N 1
ATOM 608 C CA . ILE A 1 79 ? -12.414 14.847 -0.434 1.00 76.31 79 ILE A CA 1
ATOM 609 C C . ILE A 1 79 ? -11.814 16.030 0.346 1.00 76.31 79 ILE A C 1
ATOM 611 O O . ILE A 1 79 ? -12.252 16.313 1.466 1.00 76.31 79 ILE A O 1
ATOM 615 N N . GLU A 1 80 ? -10.818 16.737 -0.199 1.00 71.50 80 GLU A N 1
ATOM 616 C CA . GLU A 1 80 ? -10.296 17.958 0.432 1.00 71.50 80 GLU A CA 1
ATOM 617 C C . GLU A 1 80 ? -11.345 19.084 0.501 1.00 71.50 80 GLU A C 1
ATOM 619 O O . GLU A 1 80 ? -11.292 19.891 1.432 1.00 71.50 80 GLU A O 1
ATOM 624 N N . GLY A 1 81 ? -12.318 19.113 -0.420 1.00 64.56 81 GLY A N 1
ATOM 625 C CA . GLY A 1 81 ? -13.394 20.110 -0.464 1.00 64.56 81 GLY A CA 1
ATOM 626 C C . GLY A 1 81 ? -14.689 19.717 0.259 1.00 64.56 81 GLY A C 1
ATOM 627 O O . GLY A 1 81 ? -15.511 20.584 0.565 1.00 64.56 81 GLY A O 1
ATOM 628 N N . GLU A 1 82 ? -14.894 18.432 0.554 1.00 74.75 82 GLU A N 1
ATOM 629 C CA . GLU A 1 82 ? -16.143 17.936 1.136 1.00 74.75 82 GLU A CA 1
ATOM 630 C C . GLU A 1 82 ? -16.192 18.041 2.668 1.00 74.75 82 GLU A C 1
ATOM 632 O O . GLU A 1 82 ? -15.237 17.753 3.396 1.00 74.75 82 GLU A O 1
ATOM 637 N N . LYS A 1 83 ? -17.363 18.431 3.188 1.00 66.25 83 LYS A N 1
ATOM 638 C CA . LYS A 1 83 ? -17.631 18.426 4.630 1.00 66.25 83 LYS A CA 1
ATOM 639 C C . LYS A 1 83 ? -17.833 16.989 5.104 1.00 66.25 83 LYS A C 1
ATOM 641 O O . LYS A 1 83 ? -18.634 16.249 4.539 1.00 66.25 83 LYS A O 1
ATOM 646 N N . TYR A 1 84 ? -17.139 16.611 6.175 1.00 68.19 84 TYR A N 1
ATOM 647 C CA . TYR A 1 84 ? -17.211 15.259 6.727 1.00 68.19 84 TYR A CA 1
ATOM 648 C C . TYR A 1 84 ? -18.630 14.904 7.178 1.00 68.19 84 TYR A C 1
ATOM 650 O O . TYR A 1 84 ? -19.293 15.685 7.865 1.00 68.19 84 TYR A O 1
ATOM 658 N N . GLY A 1 85 ? -19.071 13.698 6.814 1.00 67.38 85 GLY A N 1
ATOM 659 C CA . GLY A 1 85 ? -20.325 13.131 7.295 1.00 67.38 85 GLY A CA 1
ATOM 660 C C . GLY A 1 85 ? -20.357 13.012 8.822 1.00 67.38 85 GLY A C 1
ATOM 661 O O . GLY A 1 85 ? -19.327 12.927 9.491 1.00 67.38 85 GLY A O 1
ATOM 662 N N . THR A 1 86 ? -21.564 12.973 9.384 1.00 67.12 86 THR A N 1
ATOM 663 C CA . THR A 1 86 ? -21.790 12.948 10.839 1.00 67.12 86 THR A CA 1
ATOM 664 C C . THR A 1 86 ? -21.276 11.674 11.517 1.00 67.12 86 THR A C 1
ATOM 666 O O . THR A 1 86 ? -20.958 11.695 12.705 1.00 67.12 86 THR A O 1
ATOM 669 N N . LYS A 1 87 ? -21.155 10.561 10.780 1.00 80.00 87 LYS A N 1
ATOM 670 C CA . LYS A 1 87 ? -20.692 9.276 11.318 1.00 80.00 87 LYS A CA 1
ATOM 671 C C . LYS A 1 87 ? -19.198 9.072 11.069 1.00 80.00 87 LYS A C 1
ATOM 673 O O . LYS A 1 87 ? -18.775 8.783 9.950 1.00 80.00 87 LYS A O 1
ATOM 678 N N . ARG A 1 88 ? -18.406 9.159 12.138 1.00 83.44 88 ARG A N 1
ATOM 679 C CA . ARG A 1 88 ? -16.969 8.860 12.103 1.00 83.44 88 ARG A CA 1
ATOM 680 C C . ARG A 1 88 ? -16.739 7.359 11.932 1.00 83.44 88 ARG A C 1
ATOM 682 O O . ARG A 1 88 ? -17.401 6.542 12.568 1.00 83.44 88 ARG A O 1
ATOM 689 N N . LYS A 1 89 ? -15.796 6.997 11.060 1.00 87.38 89 LYS A N 1
ATOM 690 C CA . LYS A 1 89 ? -15.328 5.612 10.912 1.00 87.38 89 LYS A CA 1
ATOM 691 C C . LYS A 1 89 ? -14.246 5.333 11.956 1.00 87.38 89 LYS A C 1
ATOM 693 O O . LYS A 1 89 ? -13.401 6.198 12.196 1.00 87.38 89 LYS A O 1
ATOM 698 N N . ARG A 1 90 ? -14.272 4.132 12.539 1.00 88.81 90 ARG A N 1
ATOM 699 C CA . ARG A 1 90 ? -13.247 3.647 13.472 1.00 88.81 90 ARG A CA 1
ATOM 700 C C . ARG A 1 90 ? -11.974 3.304 12.711 1.00 88.81 90 ARG A C 1
ATOM 702 O O . ARG A 1 90 ? -12.030 2.538 11.752 1.00 88.81 90 ARG A O 1
ATOM 709 N N . VAL A 1 91 ? -10.844 3.867 13.126 1.00 91.69 91 VAL A N 1
ATOM 710 C CA . VAL A 1 91 ? -9.545 3.663 12.470 1.00 91.69 91 VAL A CA 1
ATOM 711 C C . VAL A 1 91 ? -8.438 3.440 13.494 1.00 91.69 91 VAL A C 1
ATOM 713 O O . VAL A 1 91 ? -8.468 3.998 14.590 1.00 91.69 91 VAL A O 1
ATOM 716 N N . ALA A 1 92 ? -7.428 2.665 13.111 1.00 93.19 92 ALA A N 1
ATOM 717 C CA . ALA A 1 92 ? -6.141 2.648 13.793 1.00 93.19 92 ALA A CA 1
ATOM 718 C C . ALA A 1 92 ? -5.115 3.431 12.975 1.00 93.19 92 ALA A C 1
ATOM 720 O O . ALA A 1 92 ? -5.141 3.394 11.745 1.00 93.19 92 ALA A O 1
ATOM 721 N N . ILE A 1 93 ? -4.211 4.132 13.657 1.00 92.88 93 ILE A N 1
ATOM 722 C CA . ILE A 1 93 ? -3.167 4.932 13.013 1.00 92.88 93 ILE A CA 1
ATOM 723 C C . ILE A 1 93 ? -1.801 4.471 13.516 1.00 92.88 93 ILE A C 1
ATOM 725 O O . ILE A 1 93 ? -1.518 4.530 14.712 1.00 92.88 93 ILE A O 1
ATOM 729 N N . THR A 1 94 ? -0.928 4.076 12.591 1.00 92.38 94 THR A N 1
ATOM 730 C CA . THR A 1 94 ? 0.494 3.860 12.876 1.00 92.38 94 THR A CA 1
ATOM 731 C C . THR A 1 94 ? 1.277 5.103 12.475 1.00 92.38 94 THR A C 1
ATOM 733 O O . THR A 1 94 ? 1.238 5.532 11.322 1.00 92.38 94 THR A O 1
ATOM 736 N N . VAL A 1 95 ? 1.987 5.689 13.432 1.00 91.19 95 VAL A N 1
ATOM 737 C CA . VAL A 1 95 ? 2.768 6.914 13.261 1.00 91.19 95 VAL A CA 1
ATOM 738 C C . VAL A 1 95 ? 4.246 6.587 13.367 1.00 91.19 95 VAL A C 1
ATOM 740 O O . VAL A 1 95 ? 4.662 5.846 14.255 1.00 91.19 95 VAL A O 1
ATOM 743 N N . PHE A 1 96 ? 5.031 7.156 12.458 1.00 88.62 96 PHE A N 1
ATOM 744 C CA . PHE A 1 96 ? 6.482 7.035 12.453 1.00 88.62 96 PHE A CA 1
ATOM 745 C C . PHE A 1 96 ? 7.094 8.342 12.937 1.00 88.62 96 PHE A C 1
ATOM 747 O O . PHE A 1 96 ? 6.751 9.401 12.409 1.00 88.62 96 PHE A O 1
ATOM 754 N N . ASP A 1 97 ? 7.998 8.268 13.913 1.00 82.19 97 ASP A N 1
ATOM 755 C CA . ASP A 1 97 ? 8.624 9.462 14.499 1.00 82.19 97 ASP A CA 1
ATOM 756 C C . ASP A 1 97 ? 9.608 10.149 13.525 1.00 82.19 97 ASP A C 1
ATOM 758 O O . ASP A 1 97 ? 9.970 11.307 13.719 1.00 82.19 97 ASP A O 1
ATOM 762 N N . GLY A 1 98 ? 9.956 9.481 12.414 1.00 71.44 98 GLY A N 1
ATOM 763 C CA . GLY A 1 98 ? 10.860 10.002 11.389 1.00 71.44 98 GLY A CA 1
ATOM 764 C C . GLY A 1 98 ? 12.309 10.101 11.879 1.00 71.44 98 GLY A C 1
ATOM 765 O O . GLY A 1 98 ? 12.604 9.923 13.055 1.00 71.44 98 GLY A O 1
ATOM 766 N N . GLU A 1 99 ? 13.243 10.356 10.964 1.00 65.69 99 GLU A N 1
ATOM 767 C CA . GLU A 1 99 ? 14.563 10.902 11.325 1.00 65.69 99 GLU A CA 1
ATOM 768 C C . GLU A 1 99 ? 14.657 12.332 10.785 1.00 65.69 99 GLU A C 1
ATOM 770 O O . GLU A 1 99 ? 13.964 12.661 9.807 1.00 65.69 99 GLU A O 1
ATOM 775 N N . GLU A 1 100 ? 15.545 13.147 11.369 1.00 52.41 100 GLU A N 1
ATOM 776 C CA . GLU A 1 100 ? 15.879 14.488 10.878 1.00 52.41 100 GLU A CA 1
ATOM 777 C C . GLU A 1 100 ? 16.072 14.480 9.351 1.00 52.41 100 GLU A C 1
ATOM 779 O O . GLU A 1 100 ? 16.875 13.730 8.794 1.00 52.41 100 GLU A O 1
ATOM 784 N N . GLY A 1 101 ? 15.264 15.287 8.653 1.00 54.12 101 GLY A N 1
ATOM 785 C CA . GLY A 1 101 ? 15.333 15.449 7.198 1.00 54.12 101 GLY A CA 1
ATOM 786 C C . GLY A 1 101 ? 14.471 14.500 6.350 1.00 54.12 101 GLY A C 1
ATOM 787 O O . GLY A 1 101 ? 14.608 14.508 5.128 1.00 54.12 101 GLY A O 1
ATOM 788 N N . SER A 1 102 ? 13.564 13.703 6.929 1.00 58.56 102 SER A N 1
ATOM 789 C CA . SER A 1 102 ? 12.638 12.846 6.158 1.00 58.56 102 SER A CA 1
ATOM 790 C C . SER A 1 102 ? 11.164 13.021 6.542 1.00 58.56 102 SER A C 1
ATOM 792 O O . SER A 1 102 ? 10.875 13.587 7.586 1.00 58.56 102 SER A O 1
ATOM 794 N N . VAL A 1 103 ? 10.264 12.611 5.627 1.00 58.69 103 VAL A N 1
ATOM 795 C CA . VAL A 1 103 ? 8.780 12.705 5.620 1.00 58.69 103 VAL A CA 1
ATOM 796 C C . VAL A 1 103 ? 8.159 13.422 6.828 1.00 58.69 103 VAL A C 1
ATOM 798 O O . VAL A 1 103 ? 8.193 12.917 7.942 1.00 58.69 103 VAL A O 1
ATOM 801 N N . ARG A 1 104 ? 7.512 14.567 6.564 1.00 67.44 104 ARG A N 1
ATOM 802 C CA . ARG A 1 104 ? 6.835 15.419 7.555 1.00 67.44 104 ARG A CA 1
ATOM 803 C C . ARG A 1 104 ? 5.982 14.577 8.517 1.00 67.44 104 ARG A C 1
ATOM 805 O O . ARG A 1 104 ? 4.941 14.053 8.115 1.00 67.44 104 ARG A O 1
ATOM 812 N N . TYR A 1 105 ? 6.428 14.476 9.771 1.00 79.44 105 TYR A N 1
ATOM 813 C CA . TYR A 1 105 ? 5.654 13.888 10.862 1.00 79.44 105 TYR A CA 1
ATOM 814 C C . TYR A 1 105 ? 4.244 14.484 10.863 1.00 79.44 105 TYR A C 1
ATOM 816 O O . TYR A 1 105 ? 4.071 15.702 10.781 1.00 79.44 105 TYR A O 1
ATOM 824 N N . SER A 1 106 ? 3.240 13.613 10.913 1.00 80.94 106 SER A N 1
ATOM 825 C CA . SER A 1 106 ? 1.833 14.002 10.964 1.00 80.94 106 SER A CA 1
ATOM 826 C C . SER A 1 106 ? 1.257 13.523 12.294 1.00 80.94 106 SER A C 1
ATOM 828 O O . SER A 1 106 ? 1.135 12.311 12.492 1.00 80.94 106 SER A O 1
ATOM 830 N N . PRO A 1 107 ? 0.932 14.437 13.228 1.00 85.00 107 PRO A N 1
ATOM 831 C CA . PRO A 1 107 ? 0.375 14.061 14.516 1.00 85.00 107 PRO A CA 1
ATOM 832 C C . PRO A 1 107 ? -0.931 13.267 14.344 1.00 85.00 107 PRO A C 1
ATOM 834 O O . PRO A 1 107 ? -1.811 13.709 13.601 1.00 85.00 107 PRO A O 1
ATOM 837 N N . PRO A 1 108 ? -1.132 12.158 15.080 1.00 86.06 108 PRO A N 1
ATOM 838 C CA . PRO A 1 108 ? -2.374 11.386 14.991 1.00 86.06 108 PRO A CA 1
ATOM 839 C C . PRO A 1 108 ? -3.613 12.208 15.391 1.00 86.06 108 PRO A C 1
ATOM 841 O O . PRO A 1 108 ? -4.713 11.936 14.915 1.00 86.06 108 PRO A O 1
ATOM 844 N N . ALA A 1 109 ? -3.430 13.273 16.182 1.00 86.19 109 ALA A N 1
ATOM 845 C CA . ALA A 1 109 ? -4.476 14.233 16.532 1.00 86.19 109 ALA A CA 1
ATOM 846 C C . ALA A 1 109 ? -5.144 14.891 15.309 1.00 86.19 109 ALA A C 1
ATOM 848 O O . ALA A 1 109 ? -6.339 15.170 15.346 1.00 86.19 109 ALA A O 1
ATOM 849 N N . TRP A 1 110 ? -4.423 15.086 14.199 1.00 86.25 110 TRP A N 1
ATOM 850 C CA . TRP A 1 110 ? -5.009 15.644 12.973 1.00 86.25 110 TRP A CA 1
ATOM 851 C C . TRP A 1 110 ? -6.049 14.705 12.346 1.00 86.25 110 TRP A C 1
ATOM 853 O O . TRP A 1 110 ? -7.004 15.163 11.722 1.00 86.25 110 TRP A O 1
ATOM 863 N N . GLY A 1 111 ? -5.905 13.392 12.554 1.00 82.25 111 GLY A N 1
ATOM 864 C CA . GLY A 1 111 ? -6.875 12.391 12.112 1.00 82.25 111 GLY A CA 1
ATOM 865 C C . GLY A 1 111 ? -8.132 12.329 12.982 1.00 82.25 111 GLY A C 1
ATOM 866 O O . GLY A 1 111 ? -9.192 11.965 12.478 1.00 82.25 111 GLY A O 1
ATOM 867 N N . MET A 1 112 ? -8.053 12.738 14.254 1.00 84.81 112 MET A N 1
ATOM 868 C CA . MET A 1 112 ? -9.163 12.635 15.218 1.00 84.81 112 MET A CA 1
ATOM 869 C C . MET A 1 112 ? -10.349 13.552 14.890 1.00 84.81 112 MET A C 1
ATOM 871 O O . MET A 1 112 ? -11.475 13.287 15.305 1.00 84.81 112 MET A O 1
ATOM 875 N N . GLY A 1 113 ? -10.123 14.622 14.120 1.00 81.81 113 GLY A N 1
ATOM 876 C CA . GLY A 1 113 ? -11.213 15.464 13.620 1.00 81.81 113 GLY A CA 1
ATOM 877 C C . GLY A 1 113 ? -12.098 14.744 12.595 1.00 81.81 113 GLY A C 1
ATOM 878 O O . GLY A 1 113 ? -13.305 14.985 12.551 1.00 81.81 113 GLY A O 1
ATOM 879 N N . ARG A 1 114 ? -11.504 13.840 11.801 1.00 82.75 114 ARG A N 1
ATOM 880 C CA . ARG A 1 114 ? -12.159 13.135 10.684 1.00 82.75 114 ARG A CA 1
ATOM 881 C C . ARG A 1 114 ? -12.604 11.718 11.047 1.00 82.75 114 ARG A C 1
ATOM 883 O O . ARG A 1 114 ? -13.617 11.244 10.540 1.00 82.75 114 ARG A O 1
ATOM 890 N N . TYR A 1 115 ? -11.865 11.048 11.924 1.00 88.75 115 TYR A N 1
ATOM 891 C CA . TYR A 1 115 ? -12.055 9.637 12.242 1.00 88.75 115 TYR A CA 1
ATOM 892 C C . TYR A 1 115 ? -12.144 9.399 13.748 1.00 88.75 115 TYR A C 1
ATOM 894 O O . TYR A 1 115 ? -11.614 10.162 14.553 1.00 88.75 115 TYR A O 1
ATOM 902 N N . GLU A 1 116 ? -12.797 8.305 14.129 1.00 90.62 116 GLU A N 1
ATOM 903 C CA . GLU A 1 116 ? -12.763 7.789 15.493 1.00 90.62 116 GLU A CA 1
ATOM 904 C C . GLU A 1 116 ? -11.498 6.937 15.630 1.00 90.62 116 GLU A C 1
ATOM 906 O O . GLU A 1 116 ? -11.441 5.794 15.178 1.00 90.62 116 GLU A O 1
ATOM 911 N N . VAL A 1 117 ? -10.434 7.523 16.173 1.00 92.06 117 VAL A N 1
ATOM 912 C CA . VAL A 1 117 ? -9.148 6.833 16.309 1.00 92.06 117 VAL A CA 1
ATOM 913 C C . VAL A 1 117 ? -9.203 5.915 17.528 1.00 92.06 117 VAL A C 1
ATOM 915 O O . VAL A 1 117 ? -9.182 6.395 18.657 1.00 92.06 117 VAL A O 1
ATOM 918 N N . VAL A 1 118 ? -9.277 4.602 17.299 1.00 92.25 118 VAL A N 1
ATOM 919 C CA . VAL A 1 118 ? -9.420 3.595 18.369 1.00 92.25 118 VAL A CA 1
ATOM 920 C C . VAL A 1 118 ? -8.080 3.080 18.887 1.00 92.25 118 VAL A C 1
ATOM 922 O O . VAL A 1 118 ? -7.971 2.696 20.044 1.00 92.25 118 VAL A O 1
ATOM 925 N N . PHE A 1 119 ? -7.045 3.092 18.047 1.00 93.56 119 PHE A N 1
ATOM 926 C CA . PHE A 1 119 ? -5.714 2.609 18.400 1.00 93.56 119 PHE A CA 1
ATOM 927 C C . PHE A 1 119 ? -4.640 3.448 17.708 1.00 93.56 119 PHE A C 1
ATOM 929 O O . PHE A 1 119 ? -4.765 3.788 16.528 1.00 93.56 119 PHE A O 1
ATOM 936 N N . VAL A 1 120 ? -3.571 3.768 18.438 1.00 93.56 120 VAL A N 1
ATOM 937 C CA . VAL A 1 120 ? -2.414 4.486 17.901 1.00 93.56 120 VAL A CA 1
ATOM 938 C C . VAL A 1 120 ? -1.149 3.710 18.224 1.00 93.56 120 VAL A C 1
ATOM 940 O O . VAL A 1 120 ? -0.817 3.506 19.389 1.00 93.56 120 VAL A O 1
ATOM 943 N N . GLN A 1 121 ? -0.415 3.331 17.184 1.00 93.19 121 GLN A N 1
ATOM 944 C CA . GLN A 1 121 ? 0.898 2.710 17.304 1.00 93.19 121 GLN A CA 1
ATOM 945 C C . GLN A 1 121 ? 1.968 3.729 16.932 1.00 93.19 121 GLN A C 1
ATOM 947 O O . GLN A 1 121 ? 1.877 4.366 15.885 1.00 93.19 121 GLN A O 1
ATOM 952 N N . ARG A 1 122 ? 3.008 3.858 17.753 1.00 90.62 122 ARG A N 1
ATOM 953 C CA . ARG A 1 122 ? 4.199 4.644 17.412 1.00 90.62 122 ARG A CA 1
ATOM 954 C C . ARG A 1 122 ? 5.340 3.706 17.058 1.00 90.62 122 ARG A C 1
ATOM 956 O O . ARG A 1 122 ? 5.640 2.786 17.814 1.00 90.62 122 ARG A O 1
ATOM 963 N N . ALA A 1 123 ? 5.946 3.926 15.901 1.00 90.25 123 ALA A N 1
ATOM 964 C CA . ALA A 1 123 ? 7.094 3.179 15.423 1.00 90.25 123 ALA A CA 1
ATOM 965 C C . ALA A 1 12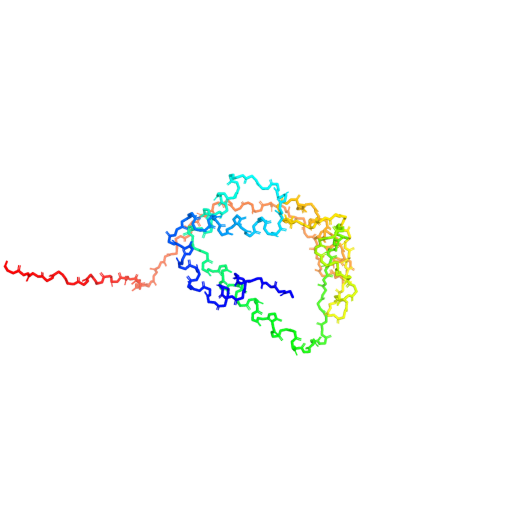3 ? 8.281 4.130 15.246 1.00 90.25 123 ALA A C 1
ATOM 967 O O . ALA A 1 123 ? 8.185 5.155 14.573 1.00 90.25 123 ALA A O 1
ATOM 968 N N . SER A 1 124 ? 9.425 3.773 15.823 1.00 87.38 124 SER A N 1
ATOM 969 C CA . SER A 1 124 ? 10.653 4.551 15.675 1.00 87.38 124 SER A CA 1
ATOM 970 C C . SER A 1 124 ? 11.233 4.420 14.263 1.00 87.38 124 SER A C 1
ATOM 972 O O . SER A 1 124 ? 11.083 3.382 13.606 1.00 87.38 124 SER A O 1
ATOM 974 N N . GLY A 1 125 ? 11.918 5.467 13.797 1.00 83.38 125 GLY A N 1
ATOM 975 C CA . GLY A 1 125 ? 12.635 5.492 12.520 1.00 83.38 125 GLY A CA 1
ATOM 976 C C . GLY A 1 125 ? 11.762 5.776 11.293 1.00 83.38 125 GLY A C 1
ATOM 977 O O . GLY A 1 125 ? 10.603 6.183 11.390 1.00 83.38 125 GLY A O 1
ATOM 978 N N . LYS A 1 126 ? 12.336 5.567 10.103 1.00 81.62 126 LYS A N 1
ATOM 979 C CA . LYS A 1 126 ? 11.678 5.851 8.818 1.00 81.62 126 LYS A CA 1
ATOM 980 C C . LYS A 1 126 ? 10.663 4.760 8.432 1.00 81.62 126 LYS A C 1
ATOM 982 O O . LYS A 1 126 ? 10.905 3.579 8.707 1.00 81.62 126 LYS A O 1
ATOM 987 N N . PRO A 1 127 ? 9.559 5.126 7.750 1.00 81.19 127 PRO A N 1
ATOM 988 C CA . PRO A 1 127 ? 8.602 4.150 7.226 1.00 81.19 127 PRO A CA 1
ATOM 989 C C . PRO A 1 127 ? 9.155 3.347 6.038 1.00 81.19 127 PRO A C 1
ATOM 991 O O . PRO A 1 127 ? 8.787 2.187 5.884 1.00 81.19 127 PRO A O 1
ATOM 994 N N . GLY A 1 128 ? 10.042 3.936 5.222 1.00 81.94 128 GLY A N 1
ATOM 995 C CA . GLY A 1 128 ? 10.678 3.259 4.083 1.00 81.94 128 GLY A CA 1
ATOM 996 C C . GLY A 1 128 ? 9.669 2.619 3.121 1.00 81.94 128 GLY A C 1
ATOM 997 O O . GLY A 1 128 ? 8.596 3.173 2.867 1.00 81.94 128 GLY A O 1
ATOM 998 N N . LEU A 1 129 ? 10.006 1.434 2.608 1.00 86.44 129 LEU A N 1
ATOM 999 C CA . LEU A 1 129 ? 9.057 0.562 1.910 1.00 86.44 129 LEU A CA 1
ATOM 1000 C C . LEU A 1 129 ? 8.369 -0.340 2.940 1.00 86.44 129 LEU A C 1
ATOM 1002 O O . LEU A 1 129 ? 8.678 -1.524 3.045 1.00 86.44 129 LEU A O 1
ATOM 1006 N N . LEU A 1 130 ? 7.446 0.238 3.714 1.00 87.19 130 LEU A N 1
ATOM 1007 C CA . LEU A 1 130 ? 6.865 -0.367 4.921 1.00 87.19 130 LEU A CA 1
ATOM 1008 C C . LEU A 1 130 ? 6.445 -1.838 4.750 1.00 87.19 130 LEU A C 1
ATOM 1010 O O . LEU A 1 130 ? 6.801 -2.675 5.578 1.00 87.19 130 LEU A O 1
ATOM 1014 N N . ALA A 1 131 ? 5.739 -2.162 3.663 1.00 87.50 131 ALA A N 1
ATOM 1015 C CA . ALA A 1 131 ? 5.253 -3.518 3.405 1.00 87.50 131 ALA A CA 1
ATOM 1016 C C . ALA A 1 131 ? 6.367 -4.542 3.113 1.00 87.50 131 ALA A C 1
ATOM 1018 O O . ALA A 1 131 ? 6.187 -5.722 3.397 1.00 87.50 131 ALA A O 1
ATOM 1019 N N . TRP A 1 132 ? 7.523 -4.103 2.606 1.00 85.75 132 TRP A N 1
ATOM 1020 C CA . TRP A 1 132 ? 8.653 -4.977 2.267 1.00 85.75 132 TRP A CA 1
ATOM 1021 C C . TRP A 1 132 ? 9.723 -5.032 3.358 1.00 85.75 132 TRP A C 1
ATOM 1023 O O . TRP A 1 132 ? 10.354 -6.069 3.534 1.00 85.75 132 TRP A O 1
ATOM 1033 N N . GLU A 1 133 ? 9.941 -3.934 4.081 1.00 86.62 133 GLU A N 1
ATOM 1034 C CA . GLU A 1 133 ? 11.062 -3.801 5.021 1.00 86.62 133 GLU A CA 1
ATOM 1035 C C . GLU A 1 133 ? 10.638 -3.992 6.480 1.00 86.62 133 GLU A C 1
ATOM 1037 O O . GLU A 1 133 ? 11.414 -4.481 7.296 1.00 86.62 133 GLU A O 1
ATOM 1042 N N . ARG A 1 134 ? 9.411 -3.592 6.836 1.00 89.19 134 ARG A N 1
ATOM 1043 C CA . ARG A 1 134 ? 8.935 -3.552 8.229 1.00 89.19 134 ARG A CA 1
ATOM 1044 C C . ARG A 1 134 ? 7.514 -4.099 8.354 1.00 89.19 134 ARG A C 1
ATOM 1046 O O . ARG A 1 134 ? 6.688 -3.542 9.076 1.00 89.19 134 ARG A O 1
ATOM 1053 N N . SER A 1 135 ? 7.240 -5.223 7.694 1.00 91.38 135 SER A N 1
ATOM 1054 C CA . SER A 1 135 ? 5.936 -5.902 7.734 1.00 91.38 135 SER A CA 1
ATOM 1055 C C . SER A 1 135 ? 5.460 -6.214 9.160 1.00 91.38 135 SER A C 1
ATOM 1057 O O . SER A 1 135 ? 4.270 -6.105 9.449 1.00 91.38 135 SER A O 1
ATOM 1059 N N . GLY A 1 136 ? 6.384 -6.495 10.087 1.00 92.56 136 GLY A N 1
ATOM 1060 C CA . GLY A 1 136 ? 6.068 -6.687 11.506 1.00 92.56 136 GLY A CA 1
ATOM 1061 C C . GLY A 1 136 ? 5.370 -5.481 12.147 1.00 92.56 136 GLY A C 1
ATOM 1062 O O . GLY A 1 136 ? 4.460 -5.658 12.949 1.00 92.56 136 GLY A O 1
ATOM 1063 N N . VAL A 1 137 ? 5.710 -4.250 11.742 1.00 93.12 137 VAL A N 1
ATOM 1064 C CA . VAL A 1 137 ? 5.046 -3.036 1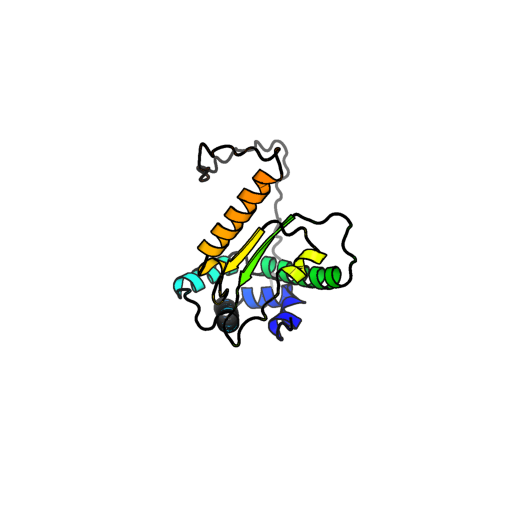2.247 1.00 93.12 137 VAL A CA 1
ATOM 1065 C C . VAL A 1 137 ? 3.587 -2.988 11.793 1.00 93.12 137 VAL A C 1
ATOM 1067 O O . VAL A 1 137 ? 2.723 -2.665 12.605 1.00 93.12 137 VAL A O 1
ATOM 1070 N N . ILE A 1 138 ? 3.306 -3.359 10.536 1.00 92.94 138 ILE A N 1
ATOM 1071 C CA . ILE A 1 138 ? 1.934 -3.462 10.009 1.00 92.94 138 ILE A CA 1
ATOM 1072 C C . ILE A 1 138 ? 1.145 -4.492 10.818 1.00 92.94 138 ILE A C 1
ATOM 1074 O O . ILE A 1 138 ? 0.016 -4.230 11.225 1.00 92.94 138 ILE A O 1
ATOM 1078 N N . PHE A 1 139 ? 1.744 -5.655 11.070 1.00 94.50 139 PHE A N 1
ATOM 1079 C CA . PHE A 1 139 ? 1.077 -6.739 11.778 1.00 94.50 139 PHE A CA 1
ATOM 1080 C C . PHE A 1 139 ? 0.726 -6.371 13.221 1.00 94.50 139 PHE A C 1
ATOM 1082 O O . PHE A 1 139 ? -0.393 -6.624 13.662 1.00 94.50 139 PHE A O 1
ATOM 1089 N N . GLU A 1 140 ? 1.635 -5.709 13.936 1.00 94.12 140 GLU A N 1
ATOM 1090 C CA . GLU A 1 140 ? 1.355 -5.202 15.281 1.00 94.12 140 GLU A CA 1
ATOM 1091 C C . GLU A 1 140 ? 0.265 -4.116 15.273 1.00 94.12 140 GLU A C 1
ATOM 1093 O O . GLU A 1 140 ? -0.597 -4.104 16.153 1.00 94.12 140 GLU A O 1
ATOM 1098 N N . GLY A 1 141 ? 0.218 -3.273 14.237 1.00 92.94 141 GLY A N 1
ATOM 1099 C CA . GLY A 1 141 ? -0.859 -2.299 14.040 1.00 92.94 141 GLY A CA 1
ATOM 1100 C C . GLY A 1 141 ? -2.224 -2.951 13.828 1.00 92.94 141 GLY A C 1
ATOM 1101 O O . GLY A 1 141 ? -3.199 -2.582 14.485 1.00 92.94 141 GLY A O 1
ATOM 1102 N N . ILE A 1 142 ? -2.287 -3.970 12.964 1.00 94.12 142 ILE A N 1
ATOM 1103 C CA . ILE A 1 142 ? -3.503 -4.758 12.710 1.00 94.12 142 ILE A CA 1
ATOM 1104 C C . ILE A 1 142 ? -3.938 -5.497 13.977 1.00 94.12 142 ILE A C 1
ATOM 1106 O O . ILE A 1 142 ? -5.121 -5.506 14.308 1.00 94.12 142 ILE A O 1
ATOM 1110 N N . ARG A 1 143 ? -2.999 -6.090 14.720 1.00 94.12 143 ARG A N 1
ATOM 1111 C CA . ARG A 1 143 ? -3.288 -6.765 15.992 1.00 94.12 143 ARG A CA 1
ATOM 1112 C C . ARG A 1 143 ? -3.842 -5.807 17.040 1.00 94.12 143 ARG A C 1
ATOM 1114 O O . ARG A 1 143 ? -4.792 -6.165 17.730 1.00 94.12 143 ARG A O 1
ATOM 1121 N N . GLY A 1 144 ? -3.269 -4.612 17.161 1.00 93.06 144 GLY A N 1
ATOM 1122 C CA . GLY A 1 144 ? -3.775 -3.576 18.059 1.00 93.06 144 GLY A CA 1
ATOM 1123 C C . GLY A 1 144 ? -5.187 -3.132 17.683 1.00 93.06 144 GLY A C 1
ATOM 1124 O O . GLY A 1 144 ? -6.070 -3.117 18.537 1.00 93.06 144 GLY A O 1
ATOM 1125 N N . LEU A 1 145 ? -5.435 -2.891 16.390 1.00 92.69 145 LEU A N 1
ATOM 1126 C CA . LEU A 1 145 ? -6.775 -2.592 15.882 1.00 92.69 145 LEU A CA 1
ATOM 1127 C C . LEU A 1 145 ? -7.768 -3.717 16.192 1.00 92.69 145 LEU A C 1
ATOM 1129 O O . LEU A 1 145 ? -8.868 -3.441 16.657 1.00 92.69 145 LEU A O 1
ATOM 1133 N N . ALA A 1 146 ? -7.390 -4.973 15.952 1.00 91.88 146 ALA A N 1
ATOM 1134 C CA . ALA A 1 146 ? -8.260 -6.120 16.186 1.00 91.88 146 ALA A CA 1
ATOM 1135 C C . ALA A 1 146 ? -8.647 -6.247 17.666 1.00 91.88 146 ALA A C 1
ATOM 1137 O O . ALA A 1 146 ? -9.821 -6.448 17.967 1.00 91.88 146 ALA A O 1
ATOM 1138 N N . LYS A 1 147 ? -7.691 -6.068 18.590 1.00 91.75 147 LYS A N 1
ATOM 1139 C CA . LYS A 1 147 ? -7.956 -6.079 20.039 1.00 91.75 147 LYS A CA 1
ATOM 1140 C C . LYS A 1 147 ? -8.976 -5.013 20.439 1.00 91.75 147 LYS A C 1
ATOM 1142 O O . LYS A 1 147 ? -9.923 -5.324 21.157 1.00 91.75 147 LYS A O 1
ATOM 1147 N N . GLU A 1 148 ? -8.816 -3.789 19.941 1.00 90.94 148 GLU A N 1
ATOM 1148 C CA . GLU A 1 148 ? -9.763 -2.706 20.223 1.00 90.94 148 GLU A CA 1
ATOM 1149 C C . GLU A 1 148 ? -11.121 -2.927 19.551 1.00 90.94 148 GLU A C 1
ATOM 1151 O O . GLU A 1 148 ? -12.153 -2.639 20.149 1.00 90.94 148 GLU A O 1
ATOM 1156 N N . ALA A 1 149 ? -11.150 -3.491 18.343 1.00 89.38 149 ALA A N 1
ATOM 1157 C CA . ALA A 1 149 ? -12.396 -3.810 17.653 1.00 89.38 149 ALA A CA 1
ATOM 1158 C C . ALA A 1 149 ? -13.224 -4.847 18.426 1.00 89.38 149 ALA A C 1
ATOM 1160 O O . ALA A 1 149 ? -14.414 -4.629 18.623 1.00 89.38 149 ALA A O 1
ATOM 1161 N N . ILE A 1 150 ? -12.594 -5.920 18.918 1.00 89.62 150 ILE A N 1
ATOM 1162 C CA . ILE A 1 150 ? -13.259 -6.947 19.739 1.00 89.62 150 ILE A CA 1
ATOM 1163 C C . ILE A 1 150 ? -13.765 -6.348 21.054 1.00 89.62 150 ILE A C 1
ATOM 1165 O O . ILE A 1 150 ? -14.868 -6.652 21.485 1.00 89.62 150 ILE A O 1
ATOM 1169 N N . ARG A 1 151 ? -12.975 -5.471 21.688 1.00 87.50 151 ARG A N 1
ATOM 1170 C CA . ARG A 1 151 ? -13.367 -4.807 22.941 1.00 87.50 151 ARG A CA 1
ATOM 1171 C C . ARG A 1 151 ? -14.581 -3.888 22.771 1.00 87.50 151 ARG A C 1
ATOM 1173 O O . ARG A 1 151 ? -15.326 -3.688 23.722 1.00 87.50 151 ARG A O 1
ATOM 1180 N N . LEU A 1 152 ? -14.729 -3.271 21.599 1.00 85.88 152 LEU A N 1
ATOM 1181 C CA . LEU A 1 152 ? -15.763 -2.272 21.316 1.00 85.88 152 LEU A CA 1
ATOM 1182 C C . LEU A 1 152 ? -17.007 -2.842 20.621 1.00 85.88 152 LEU A C 1
ATOM 1184 O O . LEU A 1 152 ? -17.980 -2.103 20.452 1.00 85.88 152 LEU A O 1
ATOM 1188 N N . ASP A 1 153 ? -16.965 -4.085 20.144 1.00 83.19 153 ASP A N 1
ATOM 1189 C CA . ASP A 1 153 ? -18.058 -4.700 19.395 1.00 83.19 153 ASP A CA 1
ATOM 1190 C C . ASP A 1 153 ? -18.250 -6.171 19.785 1.00 83.19 153 ASP A C 1
ATOM 1192 O O . ASP A 1 153 ? -17.589 -7.074 19.269 1.00 83.19 153 ASP A O 1
ATOM 1196 N N . ASP A 1 154 ? -19.233 -6.406 20.654 1.00 78.38 154 ASP A N 1
ATOM 1197 C CA . ASP A 1 154 ? -19.624 -7.736 21.137 1.00 78.38 154 ASP A CA 1
ATOM 1198 C C . ASP A 1 154 ? -20.119 -8.668 20.012 1.00 78.38 154 ASP A C 1
ATOM 1200 O O . ASP A 1 154 ? -20.210 -9.890 20.181 1.00 78.38 154 ASP A O 1
ATOM 1204 N N . LYS A 1 155 ? -20.443 -8.116 18.832 1.00 78.25 155 LYS A N 1
ATOM 1205 C CA . LYS A 1 155 ? -20.861 -8.903 17.665 1.00 78.25 155 LYS A CA 1
ATOM 1206 C C . LYS A 1 155 ? -19.681 -9.560 16.957 1.00 78.25 155 LYS A C 1
ATOM 1208 O O . LYS A 1 155 ? -19.891 -10.499 16.187 1.00 78.25 155 LYS A O 1
ATOM 1213 N N . ILE A 1 156 ? -18.451 -9.100 17.195 1.00 76.69 156 ILE A N 1
ATOM 1214 C CA . ILE A 1 156 ? -17.250 -9.681 16.592 1.00 76.69 156 ILE A CA 1
ATOM 1215 C C . ILE A 1 156 ? -16.888 -10.957 17.355 1.00 76.69 156 ILE A C 1
ATOM 1217 O O . ILE A 1 156 ? -16.124 -10.963 18.316 1.00 76.69 156 ILE A O 1
ATOM 1221 N N . GLN A 1 157 ? -17.456 -12.071 16.900 1.00 65.81 157 GLN A N 1
ATOM 1222 C CA . GLN A 1 157 ? -17.172 -13.397 17.435 1.00 65.81 157 GLN A CA 1
ATOM 1223 C C . GLN A 1 157 ? -15.900 -13.954 16.787 1.00 65.81 157 GLN A C 1
ATOM 1225 O O . GLN A 1 157 ? -15.873 -14.266 15.594 1.00 65.81 157 GLN A O 1
ATOM 1230 N N . LEU A 1 158 ? -14.836 -14.096 17.576 1.00 62.62 158 LEU A N 1
ATOM 1231 C CA . LEU A 1 158 ? -13.608 -14.749 17.136 1.00 62.62 158 LEU A CA 1
ATOM 1232 C C . LEU A 1 158 ? -13.845 -16.254 16.977 1.00 62.62 158 LEU A C 1
ATOM 1234 O O . LEU A 1 158 ? -13.829 -17.002 17.952 1.00 62.62 158 LEU A O 1
ATOM 1238 N N . ARG A 1 159 ? -14.017 -16.720 15.739 1.00 62.00 159 ARG A N 1
ATOM 1239 C CA . ARG A 1 159 ? -13.881 -18.148 15.437 1.00 62.00 159 ARG A CA 1
ATOM 1240 C C . ARG A 1 159 ? -12.416 -18.460 15.188 1.00 62.00 159 ARG A C 1
ATOM 1242 O O . ARG A 1 159 ? -11.756 -17.797 14.389 1.00 62.00 159 ARG A O 1
ATOM 1249 N N . ARG A 1 160 ? -11.906 -19.489 15.862 1.00 53.44 160 ARG A N 1
ATOM 1250 C CA . ARG A 1 160 ? -10.617 -20.083 15.512 1.00 53.44 160 ARG A CA 1
ATOM 1251 C C . ARG A 1 160 ? -10.730 -20.588 14.073 1.00 53.44 160 ARG A C 1
ATOM 1253 O O . ARG A 1 160 ? -11.662 -21.319 13.763 1.00 53.44 160 ARG A O 1
ATOM 1260 N N . LEU A 1 161 ? -9.822 -20.169 13.194 1.00 55.28 161 LEU A N 1
ATOM 1261 C CA . LEU A 1 161 ? -9.732 -20.735 11.849 1.00 55.28 161 LEU A CA 1
ATOM 1262 C C . LEU A 1 161 ? -9.332 -22.209 11.999 1.00 55.28 161 LEU A C 1
ATOM 1264 O O . LEU A 1 161 ? -8.189 -22.503 12.340 1.00 55.28 161 LEU A O 1
ATOM 1268 N N . GLU A 1 162 ? -10.290 -23.117 11.824 1.00 59.84 162 GLU A N 1
ATOM 1269 C CA . GLU A 1 162 ? -10.078 -24.568 11.951 1.00 59.84 162 GLU A CA 1
ATOM 1270 C C . GLU A 1 162 ? -9.286 -25.141 10.766 1.00 59.84 162 GLU A C 1
ATOM 1272 O O . GLU A 1 162 ? -8.637 -26.175 10.898 1.00 59.84 162 GLU A O 1
ATOM 1277 N N . ALA A 1 163 ? -9.252 -24.423 9.640 1.00 51.00 163 ALA A N 1
ATOM 1278 C CA . ALA A 1 163 ? -8.399 -24.722 8.501 1.00 51.00 163 ALA A CA 1
ATOM 1279 C C . ALA A 1 163 ? -7.883 -23.424 7.866 1.00 51.00 163 ALA A C 1
ATOM 1281 O O . ALA A 1 163 ? -8.645 -22.487 7.614 1.00 51.00 163 ALA A O 1
ATOM 1282 N N . ALA A 1 164 ? -6.583 -23.373 7.574 1.00 49.12 164 ALA A N 1
ATOM 1283 C CA . ALA A 1 164 ? -6.065 -22.420 6.606 1.00 49.12 164 ALA A CA 1
ATOM 1284 C C . ALA A 1 164 ? -6.554 -22.888 5.233 1.00 49.12 164 ALA A C 1
ATOM 1286 O O . ALA A 1 164 ? -6.093 -23.914 4.736 1.00 49.12 164 ALA A O 1
ATOM 1287 N N . VAL A 1 165 ? -7.494 -22.162 4.627 1.00 52.09 165 VAL A N 1
ATOM 1288 C CA . VAL A 1 165 ? -7.837 -22.362 3.214 1.00 52.09 165 VAL A CA 1
ATOM 1289 C C . VAL A 1 165 ? -6.666 -21.825 2.390 1.00 52.09 165 VAL A C 1
ATOM 1291 O O . VAL A 1 165 ? -6.696 -20.725 1.849 1.00 52.09 16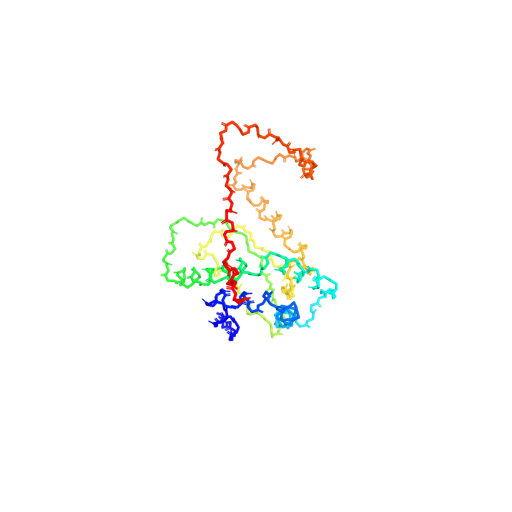5 VAL A O 1
ATOM 1294 N N . VAL A 1 166 ? -5.579 -22.591 2.347 1.00 49.44 166 VAL A N 1
ATOM 1295 C CA . VAL A 1 166 ? -4.672 -22.575 1.207 1.00 49.44 166 VAL A CA 1
ATOM 1296 C C . VAL A 1 166 ? -5.499 -23.219 0.109 1.00 49.44 166 VAL A C 1
ATOM 1298 O O . VAL A 1 166 ? -5.819 -24.398 0.222 1.00 49.44 166 VAL A O 1
ATOM 1301 N N . GLY A 1 167 ? -5.963 -22.422 -0.854 1.00 44.34 167 GLY A N 1
ATOM 1302 C CA . GLY A 1 167 ? -6.834 -22.875 -1.936 1.00 44.34 167 GLY A CA 1
ATOM 1303 C C . GLY A 1 167 ? -6.223 -24.064 -2.672 1.00 44.34 167 GLY A C 1
ATOM 1304 O O . GLY A 1 167 ? -5.418 -23.895 -3.582 1.00 44.34 167 GLY A O 1
ATOM 1305 N N . GLY A 1 168 ? -6.582 -25.267 -2.236 1.00 37.88 168 GLY A N 1
ATOM 1306 C CA . GLY A 1 168 ? -6.332 -26.508 -2.937 1.00 37.88 168 GLY A CA 1
ATOM 1307 C C . GLY A 1 168 ? -7.404 -26.669 -3.999 1.00 37.88 168 GLY A C 1
ATOM 1308 O O . GLY A 1 168 ? -8.586 -26.594 -3.685 1.00 37.88 168 GLY A O 1
ATOM 1309 N N . GLY A 1 169 ? -6.964 -26.876 -5.239 1.00 36.66 169 GLY A N 1
ATOM 1310 C CA . GLY A 1 169 ? -7.794 -27.372 -6.329 1.00 36.66 169 GLY A CA 1
ATOM 1311 C C . GLY A 1 169 ? -8.850 -26.389 -6.825 1.00 36.66 169 GLY A C 1
ATOM 1312 O O . GLY A 1 169 ? -9.970 -26.346 -6.330 1.00 36.66 169 GLY A O 1
ATOM 1313 N N . LEU A 1 170 ? -8.536 -25.685 -7.912 1.00 39.31 170 LEU A N 1
ATOM 1314 C CA . LEU A 1 170 ? -9.553 -25.354 -8.907 1.00 39.31 170 LEU A CA 1
ATOM 1315 C C . LEU A 1 170 ? -10.085 -26.679 -9.479 1.00 39.31 170 LEU A C 1
ATOM 1317 O O . LEU A 1 170 ? -9.661 -27.116 -10.547 1.00 39.31 170 LEU A O 1
ATOM 1321 N N . GLU A 1 171 ? -10.995 -27.341 -8.765 1.00 36.88 171 GLU A N 1
ATOM 1322 C CA . GLU A 1 171 ? -11.922 -28.259 -9.412 1.00 36.88 171 GLU A CA 1
ATOM 1323 C C . GLU A 1 171 ? -12.825 -27.394 -10.282 1.00 36.88 171 GLU A C 1
ATOM 1325 O O . GLU A 1 171 ? -13.733 -26.695 -9.825 1.00 36.88 171 GLU A O 1
ATOM 1330 N N . ARG A 1 172 ? -12.464 -27.376 -11.562 1.00 37.81 172 ARG A N 1
ATOM 1331 C CA . ARG A 1 172 ? -13.237 -26.823 -12.658 1.00 37.81 172 ARG A CA 1
ATOM 1332 C C . ARG A 1 172 ? -14.582 -27.557 -12.648 1.00 37.81 172 ARG A C 1
ATOM 1334 O O . ARG A 1 172 ? -14.703 -28.630 -13.221 1.00 37.81 172 ARG A O 1
ATOM 1341 N N . ARG A 1 173 ? -15.577 -27.014 -11.937 1.00 36.38 173 ARG A N 1
ATOM 1342 C CA . ARG A 1 173 ? -16.977 -27.390 -12.147 1.00 36.38 173 ARG A CA 1
ATOM 1343 C C . ARG A 1 173 ? -17.285 -27.035 -13.592 1.00 36.38 173 ARG A C 1
ATOM 1345 O O . ARG A 1 173 ? -17.366 -25.855 -13.925 1.00 36.38 173 ARG A O 1
ATOM 1352 N N . GLU A 1 174 ? -17.367 -28.053 -14.436 1.00 33.78 174 GLU A N 1
ATOM 1353 C CA . GLU A 1 174 ? -17.974 -27.946 -15.752 1.00 33.78 174 GLU A CA 1
ATOM 1354 C C . GLU A 1 174 ? -19.403 -27.453 -15.527 1.00 33.78 174 GLU A C 1
ATOM 1356 O O . GLU A 1 174 ? -20.251 -28.144 -14.964 1.00 33.78 174 GLU A O 1
ATOM 1361 N N . ILE A 1 175 ? -19.625 -26.185 -15.851 1.00 39.56 175 ILE A N 1
ATOM 1362 C CA . ILE A 1 175 ? -20.964 -25.654 -16.033 1.00 39.56 175 ILE A CA 1
ATOM 1363 C C . ILE A 1 175 ? -21.405 -26.249 -17.367 1.00 39.56 175 ILE A C 1
ATOM 1365 O O . ILE A 1 175 ? -20.817 -25.938 -18.401 1.00 39.56 175 ILE A O 1
ATOM 1369 N N . GLU A 1 176 ? -22.377 -27.161 -17.333 1.00 37.56 176 GLU A N 1
ATOM 1370 C CA . GLU A 1 176 ? -23.115 -27.566 -18.526 1.00 37.56 176 GLU A CA 1
ATOM 1371 C C . GLU A 1 176 ? -23.792 -26.314 -19.105 1.00 37.56 176 GLU A C 1
ATOM 1373 O O . GLU A 1 176 ? -24.849 -25.880 -18.641 1.00 37.56 176 GLU A O 1
ATOM 1378 N N . ASP A 1 177 ? -23.150 -25.703 -20.101 1.00 38.19 177 ASP A N 1
ATOM 1379 C CA . ASP A 1 177 ? -23.719 -24.635 -20.917 1.00 38.19 177 ASP A CA 1
ATOM 1380 C C . ASP A 1 177 ? -24.826 -25.222 -21.803 1.00 38.19 177 ASP A C 1
ATOM 1382 O O . ASP A 1 177 ? -24.624 -25.584 -22.962 1.00 38.19 177 ASP A O 1
ATOM 1386 N N . ASN A 1 178 ? -26.039 -25.299 -21.258 1.00 44.94 178 ASN A N 1
ATOM 1387 C CA . ASN A 1 178 ? -27.255 -25.402 -22.056 1.00 44.94 178 ASN A CA 1
ATOM 1388 C C . ASN A 1 178 ? -27.759 -23.995 -22.407 1.00 44.94 178 ASN A C 1
ATOM 1390 O O . ASN A 1 178 ? -28.765 -23.532 -21.872 1.00 44.94 178 ASN A O 1
ATOM 1394 N N . ASN A 1 179 ? -27.013 -23.287 -23.259 1.00 40.62 179 ASN A N 1
ATOM 1395 C CA . ASN A 1 179 ? -27.553 -22.271 -24.164 1.00 40.62 179 ASN A CA 1
ATOM 1396 C C . ASN A 1 179 ? -26.469 -21.814 -25.149 1.00 40.62 179 ASN A C 1
ATOM 1398 O O . ASN A 1 179 ? -25.467 -21.215 -24.768 1.00 40.62 179 ASN A O 1
ATOM 1402 N N . GLY A 1 180 ? -26.686 -22.105 -26.432 1.00 43.03 180 GLY A N 1
ATOM 1403 C CA . GLY A 1 180 ? -25.731 -21.909 -27.520 1.00 43.03 180 GLY A CA 1
ATOM 1404 C C . GLY A 1 180 ? -25.467 -20.452 -27.897 1.00 43.03 180 GLY A C 1
ATOM 1405 O O . GLY A 1 180 ? -25.876 -20.015 -28.971 1.00 43.03 180 GLY A O 1
ATOM 1406 N N . HIS A 1 181 ? -24.728 -19.720 -27.067 1.00 38.69 181 HIS A N 1
ATOM 1407 C CA . HIS A 1 181 ? -24.103 -18.450 -27.440 1.00 38.69 181 HIS A CA 1
ATOM 1408 C C . HIS A 1 181 ? -22.593 -18.521 -27.207 1.00 38.69 181 HIS A C 1
ATOM 1410 O O . HIS A 1 181 ? -22.049 -17.957 -26.262 1.00 38.69 181 HIS A O 1
ATOM 1416 N N . SER A 1 182 ? -21.902 -19.211 -28.113 1.00 38.25 182 SER A N 1
ATOM 1417 C CA . SER A 1 182 ? -20.474 -19.009 -28.325 1.00 38.25 182 SER A CA 1
ATOM 1418 C C . SER A 1 182 ? -20.244 -17.550 -28.728 1.00 38.25 182 SER A C 1
ATOM 1420 O O . SER A 1 182 ? -20.686 -17.130 -29.798 1.00 38.25 182 SER A O 1
ATOM 1422 N N . MET A 1 183 ? -19.548 -16.770 -27.892 1.00 43.66 183 MET A N 1
ATOM 1423 C CA . MET A 1 183 ? -18.941 -15.509 -28.327 1.00 43.66 183 MET A CA 1
ATOM 1424 C C . MET A 1 183 ? -17.761 -15.846 -29.236 1.00 43.66 183 MET A C 1
ATOM 1426 O O . MET A 1 183 ? -16.606 -15.883 -28.815 1.00 43.66 183 MET A O 1
ATOM 1430 N N . GLN A 1 184 ? -18.081 -16.167 -30.483 1.00 44.62 184 GLN A N 1
ATOM 1431 C CA . GLN A 1 184 ? -17.105 -16.245 -31.545 1.00 44.62 184 GLN A CA 1
ATOM 1432 C C . GLN A 1 184 ? -16.695 -14.809 -31.870 1.00 44.62 184 GLN A C 1
ATOM 1434 O O . GLN A 1 184 ? -17.494 -14.008 -32.347 1.00 44.62 184 GLN A O 1
ATOM 1439 N N . LEU A 1 185 ? -15.461 -14.456 -31.516 1.00 48.03 185 LEU A N 1
ATOM 1440 C CA . LEU A 1 185 ? -14.818 -13.262 -32.043 1.00 48.03 185 LEU A CA 1
ATOM 1441 C C . LEU A 1 185 ? -14.454 -13.589 -33.489 1.00 48.03 185 LEU A C 1
ATOM 1443 O O . LEU A 1 185 ? -13.392 -14.157 -33.746 1.00 48.03 185 LEU A O 1
ATOM 1447 N N . ASP A 1 186 ? -15.363 -13.292 -34.415 1.00 36.47 186 ASP A N 1
ATOM 1448 C CA . ASP A 1 186 ? -15.061 -13.298 -35.840 1.00 36.47 186 ASP A CA 1
ATOM 1449 C C . ASP A 1 186 ? -14.014 -12.206 -36.092 1.00 36.47 186 ASP A C 1
ATOM 1451 O O . ASP A 1 186 ? -14.308 -11.018 -36.221 1.00 36.47 186 ASP A O 1
ATOM 1455 N N . VAL A 1 187 ? -12.746 -12.611 -36.073 1.00 50.00 187 VAL A N 1
ATOM 1456 C CA . VAL A 1 187 ? -11.633 -11.789 -36.539 1.00 50.00 187 VAL A CA 1
ATOM 1457 C C . VAL A 1 187 ? -11.666 -11.854 -38.064 1.00 50.00 187 VAL A C 1
ATOM 1459 O O . VAL A 1 187 ? -10.977 -12.670 -38.677 1.00 50.00 187 VAL A O 1
ATOM 1462 N N . GLU A 1 188 ? -12.504 -11.025 -38.686 1.00 43.31 188 GLU A N 1
ATOM 1463 C CA . GLU A 1 188 ? -12.398 -10.746 -40.118 1.00 43.31 188 GLU A CA 1
ATOM 1464 C C . GLU A 1 188 ? -11.017 -10.126 -40.382 1.00 43.31 188 GLU A C 1
ATOM 1466 O O . GLU A 1 188 ? -10.713 -9.005 -39.969 1.00 43.31 188 GLU A O 1
ATOM 1471 N N . SER A 1 189 ? -10.137 -10.899 -41.023 1.00 47.69 189 SER A N 1
ATOM 1472 C CA . SER A 1 189 ? -8.865 -10.393 -41.534 1.00 47.69 189 SER A CA 1
ATOM 1473 C C . SER A 1 189 ? -9.139 -9.455 -42.710 1.00 47.69 189 SER A C 1
ATOM 1475 O O . SER A 1 189 ? -9.836 -9.864 -43.637 1.00 47.69 189 SER A O 1
ATOM 1477 N N . PRO A 1 190 ? -8.589 -8.230 -42.721 1.00 49.25 190 PRO A N 1
ATOM 1478 C CA . PRO A 1 190 ? -8.757 -7.335 -43.851 1.00 49.25 190 PRO A CA 1
ATOM 1479 C C . PRO A 1 190 ? -7.974 -7.851 -45.068 1.00 49.25 190 PRO A C 1
ATOM 1481 O O . PRO A 1 190 ? -6.763 -8.061 -45.006 1.00 49.25 190 PRO A O 1
ATOM 1484 N N . ASP A 1 191 ? -8.728 -8.073 -46.142 1.00 43.38 191 ASP A N 1
ATOM 1485 C CA . ASP A 1 191 ? -8.378 -8.271 -47.549 1.00 43.38 191 ASP A CA 1
ATOM 1486 C C . ASP A 1 191 ? -6.888 -8.267 -47.931 1.00 43.38 191 ASP A C 1
ATOM 1488 O O . ASP A 1 191 ? -6.200 -7.244 -47.936 1.00 43.38 191 ASP A O 1
ATOM 1492 N N . THR A 1 192 ? -6.423 -9.417 -48.428 1.00 51.31 192 THR A N 1
ATOM 1493 C CA . THR A 1 192 ? -5.275 -9.458 -49.339 1.00 51.31 192 THR A CA 1
ATOM 1494 C C . THR A 1 192 ? -5.759 -9.060 -50.730 1.00 51.31 192 THR A C 1
ATOM 1496 O O . THR A 1 192 ? -6.440 -9.823 -51.414 1.00 51.31 192 THR A O 1
ATOM 1499 N N . ILE A 1 193 ? -5.401 -7.849 -51.147 1.00 42.72 193 ILE A N 1
ATOM 1500 C CA . ILE A 1 193 ? -5.579 -7.348 -52.509 1.00 42.72 193 ILE A CA 1
ATOM 1501 C C . ILE A 1 193 ? -4.727 -8.223 -53.440 1.00 42.72 193 ILE A C 1
ATOM 1503 O O . ILE A 1 193 ? -3.498 -8.169 -53.398 1.00 42.72 193 ILE A O 1
ATOM 1507 N N . VAL A 1 194 ? -5.370 -9.037 -54.277 1.00 43.25 194 VAL A N 1
ATOM 1508 C CA . VAL A 1 194 ? -4.700 -9.726 -55.386 1.00 43.25 194 VAL A CA 1
ATOM 1509 C C . VAL A 1 194 ? -4.449 -8.691 -56.480 1.00 43.25 194 VAL A C 1
ATOM 1511 O O . VAL A 1 194 ? -5.385 -8.207 -57.115 1.00 43.25 194 VAL A O 1
ATOM 1514 N N . ALA A 1 195 ? -3.186 -8.327 -56.676 1.00 42.19 195 ALA A N 1
ATOM 1515 C CA . ALA A 1 195 ? -2.738 -7.565 -57.831 1.00 42.19 195 ALA A CA 1
ATOM 1516 C C . ALA A 1 195 ? -2.043 -8.512 -58.816 1.00 42.19 195 ALA A C 1
ATOM 1518 O O . ALA A 1 195 ? -1.047 -9.127 -58.443 1.00 42.19 195 ALA A O 1
ATOM 1519 N N . GLY A 1 196 ? -2.542 -8.537 -60.058 1.00 40.31 196 GLY A N 1
ATOM 1520 C CA . GLY A 1 196 ? -1.790 -8.928 -61.260 1.00 40.31 196 GLY A CA 1
ATOM 1521 C C . GLY A 1 196 ? -1.741 -10.410 -61.580 1.00 40.31 196 GLY A C 1
ATOM 1522 O O . GLY A 1 196 ? -0.917 -11.110 -60.960 1.00 40.31 196 GLY A O 1
#